Protein AF-A0AAD1VLB1-F1 (afdb_monomer_lite)

Foldseek 3Di:
DDDDPDPPPPCDDPPDPPPDPPPPPPDDPPPDDPDPDPPDDPVRVVVVVVVVVVVVVVVVVVVVVVVVVVVVVVVVVVVVVVVVVVVVVVVVVVVVVVVVVVVVVVVVVVVVVVVVVVQCLQKFKDFDDAPVQDQVRVVVVVLVVLVVQDPVVLSVVKDWDGKDWDPDDPPDDPRGHTIMMIGTPDSVSVVVSVVSCLVDFPPPPDVPDPDDDDDPDDTRGHDDPDDDDDDDDDDDDDDHDDRDDPPPDD

Organism: Pelobates cultripes (NCBI:txid61616)

Structure (mmCIF, N/CA/C/O backbone):
data_AF-A0AAD1VLB1-F1
#
_entry.id   AF-A0AAD1VLB1-F1
#
loop_
_atom_site.group_PDB
_atom_site.id
_atom_site.type_symbol
_atom_site.label_atom_id
_atom_site.label_alt_id
_atom_site.label_comp_id
_atom_site.label_asym_id
_atom_site.label_entity_id
_atom_site.label_seq_id
_atom_site.pdbx_PDB_ins_code
_atom_site.Cartn_x
_atom_site.Cartn_y
_atom_site.Cartn_z
_atom_site.occupancy
_atom_site.B_iso_or_equiv
_atom_site.auth_seq_id
_atom_site.auth_comp_id
_atom_site.auth_asym_id
_atom_site.auth_atom_id
_atom_site.pdbx_PDB_model_num
ATOM 1 N N . MET A 1 1 ? 11.214 4.937 7.863 1.00 42.53 1 MET A N 1
ATOM 2 C CA . MET A 1 1 ? 12.378 4.772 6.970 1.00 42.53 1 MET A CA 1
ATOM 3 C C . MET A 1 1 ? 12.267 5.846 5.910 1.00 42.53 1 MET A C 1
ATOM 5 O O . MET A 1 1 ? 11.442 5.720 5.020 1.00 42.53 1 MET A O 1
ATOM 9 N N . ALA A 1 2 ? 12.965 6.960 6.113 1.00 38.94 2 ALA A N 1
ATOM 10 C CA . ALA A 1 2 ? 12.937 8.101 5.209 1.00 38.94 2 ALA A CA 1
ATOM 11 C C . ALA A 1 2 ? 14.002 7.874 4.135 1.00 38.94 2 ALA A C 1
ATOM 13 O O . ALA A 1 2 ? 15.195 7.869 4.439 1.00 38.94 2 ALA A O 1
ATOM 14 N N . THR A 1 3 ? 13.572 7.613 2.906 1.00 52.62 3 THR A N 1
ATOM 15 C CA . THR A 1 3 ? 14.460 7.581 1.746 1.00 52.62 3 THR A CA 1
ATOM 16 C C . THR A 1 3 ? 14.872 9.010 1.425 1.00 52.62 3 THR A C 1
ATOM 18 O O . THR A 1 3 ? 14.045 9.872 1.132 1.00 52.62 3 THR A O 1
ATOM 21 N N . LYS A 1 4 ? 16.172 9.245 1.578 1.00 55.16 4 LYS A N 1
ATOM 22 C CA . LYS A 1 4 ? 16.886 10.471 1.239 1.00 55.16 4 LYS A CA 1
ATOM 23 C C . LYS A 1 4 ? 16.660 10.759 -0.256 1.00 55.16 4 LYS A C 1
ATOM 25 O O . LYS A 1 4 ? 16.846 9.834 -1.043 1.00 55.16 4 LYS A O 1
ATOM 30 N N . PRO A 1 5 ? 16.244 11.970 -0.658 1.00 59.81 5 PRO A N 1
ATOM 31 C CA . PRO A 1 5 ? 16.174 12.303 -2.071 1.00 59.81 5 PRO A CA 1
ATOM 32 C C . PRO A 1 5 ? 17.601 12.362 -2.622 1.00 59.81 5 PRO A C 1
ATOM 34 O O . PRO A 1 5 ? 18.452 13.091 -2.109 1.00 59.81 5 PRO A O 1
ATOM 37 N N . GLU A 1 6 ? 17.850 11.517 -3.614 1.00 63.09 6 GLU A N 1
ATOM 38 C CA . GLU A 1 6 ? 19.067 11.465 -4.410 1.00 63.09 6 GLU A CA 1
ATOM 39 C C . GLU A 1 6 ? 19.121 12.753 -5.236 1.00 63.09 6 GLU A C 1
ATOM 41 O O . GLU A 1 6 ? 18.253 13.016 -6.069 1.00 63.09 6 GLU A O 1
ATOM 46 N N . GLN A 1 7 ? 20.066 13.623 -4.884 1.00 49.47 7 GLN A N 1
ATOM 47 C CA . GLN A 1 7 ? 20.348 14.839 -5.629 1.00 49.47 7 GLN A CA 1
ATOM 48 C C . GLN A 1 7 ? 21.042 14.427 -6.924 1.00 49.47 7 GLN A C 1
ATOM 50 O O . GLN A 1 7 ? 22.179 13.965 -6.910 1.00 49.47 7 GLN A O 1
ATOM 55 N N . ASP A 1 8 ? 20.305 14.569 -8.019 1.00 54.31 8 ASP A N 1
ATOM 56 C CA . ASP A 1 8 ? 20.770 14.421 -9.391 1.00 54.31 8 ASP A CA 1
ATOM 57 C C . ASP A 1 8 ? 21.718 15.586 -9.727 1.00 54.31 8 ASP A C 1
ATOM 59 O O . ASP A 1 8 ? 21.315 16.645 -10.213 1.00 54.31 8 ASP A O 1
ATOM 63 N N . GLU A 1 9 ? 22.995 15.424 -9.377 1.00 56.03 9 GLU A N 1
ATOM 64 C CA . GLU A 1 9 ? 24.090 16.243 -9.895 1.00 56.03 9 GLU A CA 1
ATOM 65 C C . GLU A 1 9 ? 24.428 15.764 -11.312 1.00 56.03 9 GLU A C 1
ATOM 67 O O . GLU A 1 9 ? 25.371 15.011 -11.540 1.00 56.03 9 GLU A O 1
ATOM 72 N N . GLY A 1 10 ? 23.609 16.188 -12.273 1.00 50.97 10 GLY A N 1
ATOM 73 C CA . GLY A 1 10 ? 23.712 15.775 -13.671 1.00 50.97 10 GLY A CA 1
ATOM 74 C C . GLY A 1 10 ? 23.610 16.928 -14.664 1.00 50.97 10 GLY A C 1
ATOM 75 O O . GLY A 1 10 ? 23.165 16.727 -15.788 1.00 50.97 10 GLY A O 1
ATOM 76 N N . SER A 1 11 ? 24.002 18.149 -14.281 1.00 49.69 11 SER A N 1
ATOM 77 C CA . SER A 1 11 ? 24.100 19.282 -15.213 1.00 49.69 11 SER A CA 1
ATOM 78 C C . SER A 1 11 ? 25.376 19.155 -16.053 1.00 49.69 11 SER A C 1
ATOM 80 O O . SER A 1 11 ? 26.336 19.907 -15.881 1.00 49.69 11 SER A O 1
ATOM 82 N N . GLY A 1 12 ? 25.388 18.162 -16.943 1.00 50.84 12 GLY A N 1
ATOM 83 C CA . GLY A 1 12 ? 26.393 18.000 -17.985 1.00 50.84 12 GLY A CA 1
ATOM 84 C C . GLY A 1 12 ? 26.403 19.235 -18.878 1.00 50.84 12 GLY A C 1
ATOM 85 O O . GLY A 1 12 ? 25.393 19.579 -19.492 1.00 50.84 12 GLY A O 1
ATOM 86 N N . GLY A 1 13 ? 27.544 19.922 -18.887 1.00 48.16 13 GLY A N 1
ATOM 87 C CA . GLY A 1 13 ? 27.788 21.117 -19.675 1.00 48.16 13 GLY A CA 1
ATOM 88 C C . GLY A 1 13 ? 27.435 20.893 -21.138 1.00 48.16 13 GLY A C 1
ATOM 89 O O . GLY A 1 13 ? 28.001 20.037 -21.816 1.00 48.16 13 GLY A O 1
ATOM 90 N N . HIS A 1 14 ? 26.492 21.693 -21.621 1.00 48.31 14 HIS A N 1
ATOM 91 C CA . HIS A 1 14 ? 26.245 21.844 -23.040 1.00 48.31 14 HIS A CA 1
ATOM 92 C C . HIS A 1 14 ? 27.391 22.700 -23.592 1.00 48.31 14 HIS A C 1
ATOM 94 O O . HIS A 1 14 ? 27.329 23.929 -23.598 1.00 48.31 14 HIS A O 1
ATOM 100 N N . GLU A 1 15 ? 28.489 22.046 -23.973 1.00 49.84 15 GLU A N 1
ATOM 101 C CA . GLU A 1 15 ? 29.505 22.655 -24.822 1.00 49.84 15 GLU A CA 1
ATOM 102 C C . GLU A 1 15 ? 28.829 22.996 -26.150 1.00 49.84 15 GLU A C 1
ATOM 104 O O . GLU A 1 15 ? 28.468 22.126 -26.946 1.00 49.84 15 GLU A O 1
ATOM 109 N N . GLY A 1 16 ? 28.554 24.288 -26.323 1.00 51.84 16 GLY A N 1
ATOM 110 C CA . GLY A 1 16 ? 28.002 24.829 -27.551 1.00 51.84 16 GLY A CA 1
ATOM 111 C C . GLY A 1 16 ? 28.923 24.531 -28.737 1.00 51.84 16 GLY A C 1
ATOM 112 O O . GLY A 1 16 ? 30.141 24.404 -28.569 1.00 51.84 16 GLY A O 1
ATOM 1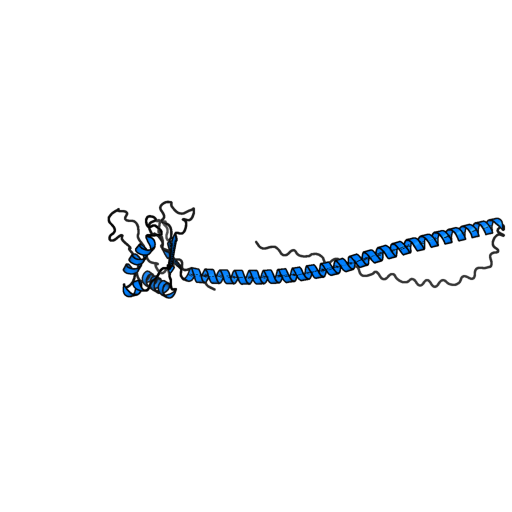13 N N . PRO A 1 17 ? 28.364 24.424 -29.951 1.00 55.94 17 PRO A N 1
ATOM 114 C CA . PRO A 1 17 ? 29.156 24.209 -31.147 1.00 55.94 17 PRO A CA 1
ATOM 115 C C . PRO A 1 17 ? 30.140 25.371 -31.291 1.00 55.94 17 PRO A C 1
ATOM 117 O O . PRO A 1 17 ? 29.751 26.524 -31.460 1.00 55.94 17 PRO A O 1
ATOM 120 N N . THR A 1 18 ? 31.430 25.056 -31.193 1.00 58.47 18 THR A N 1
ATOM 121 C CA . THR A 1 18 ? 32.505 25.978 -31.546 1.00 58.47 18 THR A CA 1
ATOM 122 C C . THR A 1 18 ? 32.361 26.277 -33.033 1.00 58.47 18 THR A C 1
ATOM 124 O O . THR A 1 18 ? 32.699 25.447 -33.880 1.00 58.47 18 THR A O 1
ATOM 127 N N . GLU A 1 19 ? 31.801 27.445 -33.343 1.00 47.91 19 GLU A N 1
ATOM 128 C CA . GLU A 1 19 ? 31.801 28.029 -34.676 1.00 47.91 19 GLU A CA 1
ATOM 129 C C . GLU A 1 19 ? 33.251 28.078 -35.167 1.00 47.91 19 GLU A C 1
ATOM 131 O O . GLU A 1 19 ? 34.072 28.868 -34.699 1.00 47.91 19 GLU A O 1
ATOM 136 N N . ARG A 1 20 ? 33.600 27.177 -36.090 1.00 54.69 20 ARG A N 1
ATOM 137 C CA . ARG A 1 20 ? 34.851 27.298 -36.831 1.00 54.69 20 ARG A CA 1
ATOM 138 C C . ARG A 1 20 ? 34.741 28.547 -37.706 1.00 54.69 20 ARG A C 1
ATOM 140 O O . ARG A 1 20 ? 33.802 28.623 -38.500 1.00 54.69 20 ARG A O 1
ATOM 147 N N . PRO A 1 21 ? 35.692 29.488 -37.629 1.00 50.53 21 PRO A N 1
ATOM 148 C CA . PRO A 1 21 ? 35.749 30.577 -38.583 1.00 50.53 21 PRO A CA 1
ATOM 149 C C . PRO A 1 21 ? 35.984 29.991 -39.979 1.00 50.53 21 PRO A C 1
ATOM 151 O O . PRO A 1 21 ? 36.977 29.310 -40.236 1.00 50.53 21 PRO A O 1
ATOM 154 N N . THR A 1 22 ? 35.047 30.243 -40.888 1.00 54.22 22 THR A N 1
ATOM 155 C CA . THR A 1 22 ? 35.245 30.106 -42.331 1.00 54.22 22 THR A CA 1
ATOM 156 C C . THR A 1 22 ? 36.329 31.089 -42.766 1.00 54.22 22 THR A C 1
ATOM 158 O O . THR A 1 22 ? 36.047 32.237 -43.106 1.00 54.22 22 THR A O 1
ATOM 161 N N . GLU A 1 23 ? 37.583 30.640 -42.757 1.00 44.12 23 GLU A N 1
ATOM 162 C CA . GLU A 1 23 ? 38.670 31.287 -43.485 1.00 44.12 23 GLU A CA 1
ATOM 163 C C . GLU A 1 23 ? 38.408 31.139 -44.988 1.00 44.12 23 GLU A C 1
ATOM 165 O O . GLU A 1 23 ? 38.835 30.193 -45.652 1.00 44.12 23 GLU A O 1
ATOM 170 N N . SER A 1 24 ? 37.666 32.101 -45.535 1.00 51.88 24 SER A N 1
ATOM 171 C CA . SER A 1 24 ? 37.561 32.339 -46.969 1.00 51.88 24 SER A CA 1
ATOM 172 C C . SER A 1 24 ? 38.905 32.872 -47.474 1.00 51.88 24 SER A C 1
ATOM 174 O O . SER A 1 24 ? 39.091 34.075 -47.662 1.00 51.88 24 SER A O 1
ATOM 176 N N . SER A 1 25 ? 39.865 31.970 -47.677 1.00 51.38 25 SER A N 1
ATOM 177 C CA . SER A 1 25 ? 41.110 32.268 -48.379 1.00 51.38 25 SER A CA 1
ATOM 178 C C . SER A 1 25 ? 40.798 32.510 -49.858 1.00 51.38 25 SER A C 1
ATOM 180 O O . SER A 1 25 ? 40.616 31.605 -50.669 1.00 51.38 25 SER A O 1
ATOM 182 N N . HIS A 1 26 ? 40.688 33.789 -50.205 1.00 54.47 26 HIS A N 1
ATOM 183 C CA . HIS A 1 26 ? 40.606 34.270 -51.575 1.00 54.47 26 HIS A CA 1
ATOM 184 C C . HIS A 1 26 ? 41.965 34.022 -52.249 1.00 54.47 26 HIS A C 1
ATOM 186 O O . HIS A 1 26 ? 42.881 34.843 -52.177 1.00 54.47 26 HIS A O 1
ATOM 192 N N . ILE A 1 27 ? 42.128 32.837 -52.844 1.00 60.97 27 ILE A N 1
ATOM 193 C CA . ILE A 1 27 ? 43.324 32.471 -53.604 1.00 60.97 27 ILE A CA 1
ATOM 194 C C . ILE A 1 27 ? 43.355 33.327 -54.872 1.00 60.97 27 ILE A C 1
ATOM 196 O O . ILE A 1 27 ? 42.554 33.171 -55.792 1.00 60.97 27 ILE A O 1
ATOM 200 N N . ARG A 1 28 ? 44.304 34.261 -54.893 1.00 58.97 28 ARG A N 1
ATOM 201 C CA . ARG A 1 28 ? 44.669 35.082 -56.047 1.00 58.97 28 ARG A CA 1
ATOM 202 C C . ARG A 1 28 ? 45.118 34.150 -57.188 1.00 58.97 28 ARG A C 1
ATOM 204 O O . ARG A 1 28 ? 45.982 33.308 -56.937 1.00 58.97 28 ARG A O 1
ATOM 211 N N . PRO A 1 29 ? 44.601 34.275 -58.424 1.00 52.66 29 PRO A N 1
ATOM 212 C CA . PRO A 1 29 ? 45.095 33.481 -59.540 1.00 52.66 29 PRO A CA 1
ATOM 213 C C . PRO A 1 29 ? 46.525 33.928 -59.861 1.00 52.66 29 PRO A C 1
ATOM 215 O O . PRO A 1 29 ? 46.750 34.976 -60.465 1.00 52.66 29 PRO A O 1
ATOM 218 N N . HIS A 1 30 ? 47.504 33.147 -59.406 1.00 58.25 30 HIS A N 1
ATOM 219 C CA . HIS A 1 30 ? 48.880 33.253 -59.866 1.00 58.25 30 HIS A CA 1
ATOM 220 C C . HIS A 1 30 ? 48.888 32.855 -61.348 1.00 58.25 30 HIS A C 1
ATOM 222 O O . HIS A 1 30 ? 48.691 31.686 -61.680 1.00 58.25 30 HIS A O 1
ATOM 228 N N . GLN A 1 31 ? 49.079 33.830 -62.243 1.00 55.25 31 GLN A N 1
ATOM 229 C CA . GLN A 1 31 ? 49.496 33.558 -63.617 1.00 55.25 31 GLN A CA 1
ATOM 230 C C . GLN A 1 31 ? 50.865 32.881 -63.539 1.00 55.25 31 GLN A C 1
ATOM 232 O O . GLN A 1 31 ? 51.873 33.529 -63.265 1.00 55.25 31 GLN A O 1
ATOM 237 N N . ALA A 1 32 ? 50.866 31.559 -63.677 1.00 55.75 32 ALA A N 1
ATOM 238 C CA . ALA A 1 32 ? 52.073 30.780 -63.867 1.00 55.75 32 ALA A CA 1
ATOM 239 C C . ALA A 1 32 ? 52.512 30.930 -65.327 1.00 55.75 32 ALA A C 1
ATOM 241 O O . ALA A 1 32 ? 51.725 30.683 -66.245 1.00 55.75 32 ALA A O 1
ATOM 242 N N . ASP A 1 33 ? 53.763 31.332 -65.525 1.00 59.31 33 ASP A N 1
ATOM 243 C CA . ASP A 1 33 ? 54.436 31.266 -66.817 1.00 59.31 33 ASP A CA 1
ATOM 244 C C . ASP A 1 33 ? 54.385 29.829 -67.375 1.00 59.31 33 ASP A C 1
ATOM 246 O O . ASP A 1 33 ? 54.437 28.866 -66.598 1.00 59.31 33 ASP A O 1
ATOM 250 N N . PRO A 1 34 ? 54.295 29.644 -68.706 1.00 51.31 34 PRO A N 1
ATOM 251 C CA . PRO A 1 34 ? 54.265 28.326 -69.326 1.00 51.31 34 PRO A CA 1
ATOM 252 C C . PRO A 1 34 ? 55.634 27.649 -69.183 1.00 51.31 34 PRO A C 1
ATOM 254 O O . PRO A 1 34 ? 56.489 27.713 -70.066 1.00 51.31 34 PRO A O 1
ATOM 257 N N . VAL A 1 35 ? 55.844 26.978 -68.052 1.00 54.31 35 VAL A N 1
ATOM 258 C CA . VAL A 1 35 ? 56.957 26.052 -67.854 1.00 54.31 35 VAL A CA 1
ATOM 259 C C . VAL A 1 35 ? 56.768 24.913 -68.855 1.00 54.31 35 VAL A C 1
ATOM 261 O O . VAL A 1 35 ? 55.845 24.107 -68.732 1.00 54.31 35 VAL A O 1
ATOM 264 N N . GLN A 1 36 ? 57.627 24.864 -69.876 1.00 53.06 36 GLN A N 1
ATOM 265 C CA . GLN A 1 36 ? 57.735 23.722 -70.779 1.00 53.06 36 GLN A CA 1
ATOM 266 C C . GLN A 1 36 ? 58.085 22.488 -69.944 1.00 53.06 36 GLN A C 1
ATOM 268 O O . GLN A 1 36 ? 59.223 22.311 -69.512 1.00 53.06 36 GLN A O 1
ATOM 273 N N . GLY A 1 37 ? 57.075 21.665 -69.666 1.00 55.34 37 GLY A N 1
ATOM 274 C CA . GLY A 1 37 ? 57.252 20.421 -68.933 1.00 55.34 37 GLY A CA 1
ATOM 275 C C . GLY A 1 37 ? 58.217 19.483 -69.669 1.00 55.34 37 GLY A C 1
ATOM 276 O O . GLY A 1 37 ? 58.277 19.508 -70.903 1.00 55.34 37 GLY A O 1
ATOM 277 N N . PRO A 1 38 ? 58.975 18.647 -68.939 1.00 58.75 38 PRO A N 1
ATOM 278 C CA . PRO A 1 38 ? 59.856 17.658 -69.542 1.00 58.75 38 PRO A CA 1
ATOM 279 C C . PRO A 1 38 ? 59.064 16.786 -70.520 1.00 58.75 38 PRO A C 1
ATOM 281 O O . PRO A 1 38 ? 57.936 16.374 -70.238 1.00 58.75 38 PRO A O 1
ATOM 284 N N . ASN A 1 39 ? 59.650 16.530 -71.690 1.00 57.56 39 ASN A N 1
ATOM 285 C CA . ASN A 1 39 ? 59.030 15.775 -72.773 1.00 57.56 39 ASN A CA 1
ATOM 286 C C . ASN A 1 39 ? 58.941 14.292 -72.362 1.00 57.56 39 ASN A C 1
ATOM 288 O O . ASN A 1 39 ? 59.805 13.481 -72.690 1.00 57.56 39 ASN A O 1
ATOM 292 N N . LEU A 1 40 ? 57.932 13.965 -71.546 1.00 61.25 40 LEU A N 1
ATOM 293 C CA . LEU A 1 40 ? 57.662 12.616 -71.057 1.00 61.25 40 LEU A CA 1
ATOM 294 C C . LEU A 1 40 ? 57.501 11.676 -72.252 1.00 61.25 40 LEU A C 1
ATOM 296 O O . LEU A 1 40 ? 56.736 11.959 -73.183 1.00 61.25 40 LEU A O 1
ATOM 300 N N . THR A 1 41 ? 58.218 10.556 -72.218 1.00 74.06 41 THR A N 1
ATOM 301 C CA . THR A 1 41 ? 58.117 9.527 -73.251 1.00 74.06 41 THR A CA 1
ATOM 302 C C . THR A 1 41 ? 56.686 8.970 -73.284 1.00 74.06 41 THR A C 1
ATOM 304 O O . THR A 1 41 ? 56.025 8.913 -72.242 1.00 74.06 41 THR A O 1
ATOM 307 N N . PRO A 1 42 ? 56.179 8.534 -74.449 1.00 75.12 42 PRO A N 1
ATOM 308 C CA . PRO A 1 42 ? 54.821 7.998 -74.568 1.00 75.12 42 PRO A CA 1
ATOM 309 C C . PRO A 1 42 ? 54.527 6.863 -73.572 1.00 75.12 42 PRO A C 1
ATOM 311 O O . PRO A 1 42 ? 53.422 6.793 -73.046 1.00 75.12 42 PRO A O 1
ATOM 314 N N . ALA A 1 43 ? 55.534 6.036 -73.262 1.00 74.25 43 ALA A N 1
ATOM 315 C CA . ALA A 1 43 ? 55.438 4.962 -72.274 1.00 74.25 43 ALA A CA 1
ATOM 316 C C . ALA A 1 43 ? 55.136 5.494 -70.861 1.00 74.25 43 ALA A C 1
ATOM 318 O O . ALA A 1 43 ? 54.159 5.084 -70.249 1.00 74.25 43 ALA A O 1
ATOM 319 N N . THR A 1 44 ? 55.883 6.500 -70.389 1.00 82.00 44 THR A N 1
ATOM 320 C CA . THR A 1 44 ? 55.634 7.099 -69.061 1.00 82.00 44 THR A CA 1
ATOM 321 C C . THR A 1 44 ? 54.273 7.796 -68.960 1.00 82.00 44 THR A C 1
ATOM 323 O O . THR A 1 44 ? 53.652 7.785 -67.901 1.00 82.00 44 THR A O 1
ATOM 326 N N . LYS A 1 45 ? 53.765 8.374 -70.059 1.00 83.25 45 LYS A N 1
ATOM 327 C CA . LYS A 1 45 ? 52.411 8.956 -70.099 1.00 83.25 45 LYS A CA 1
ATOM 328 C C . LYS A 1 45 ? 51.323 7.888 -69.967 1.00 83.25 45 LYS A C 1
ATOM 330 O O . LYS A 1 45 ? 50.327 8.134 -69.288 1.00 83.25 45 LYS A O 1
ATOM 335 N N . GLN A 1 46 ? 51.521 6.725 -70.587 1.00 87.38 46 GLN A N 1
ATOM 336 C CA . GLN A 1 46 ? 50.601 5.595 -70.480 1.00 87.38 46 GLN A CA 1
ATOM 337 C C . GLN A 1 46 ? 50.578 5.036 -69.050 1.00 87.38 46 GLN A C 1
ATOM 339 O O . GLN A 1 46 ? 49.500 4.918 -68.474 1.00 87.38 46 GLN A O 1
ATOM 344 N N . ASP A 1 47 ? 51.745 4.828 -68.435 1.00 91.19 47 ASP A N 1
ATOM 345 C CA . ASP A 1 47 ? 51.852 4.322 -67.057 1.00 91.19 47 ASP A CA 1
ATOM 346 C C . ASP A 1 47 ? 51.157 5.245 -66.039 1.00 91.19 47 ASP A C 1
ATOM 348 O O . ASP A 1 47 ? 50.452 4.786 -65.137 1.00 91.19 47 ASP A O 1
ATOM 352 N N . ILE A 1 48 ? 51.315 6.567 -66.195 1.00 92.19 48 ILE A N 1
ATOM 353 C CA . ILE A 1 48 ? 50.634 7.558 -65.348 1.00 92.19 48 ILE A CA 1
ATOM 354 C C . ILE A 1 48 ? 49.117 7.502 -65.562 1.00 92.19 48 ILE A C 1
ATOM 356 O O . ILE A 1 48 ? 48.359 7.563 -64.594 1.00 92.19 48 ILE A O 1
ATOM 360 N N . SER A 1 49 ? 48.656 7.376 -66.809 1.00 93.56 49 SER A N 1
ATOM 361 C CA . SER A 1 49 ? 47.228 7.252 -67.121 1.00 93.56 49 SER A CA 1
ATOM 362 C C . SER A 1 49 ? 46.619 5.998 -66.488 1.00 93.56 49 SER A C 1
ATOM 364 O O . SER A 1 49 ? 45.549 6.073 -65.880 1.00 93.56 49 SER A O 1
ATOM 366 N N . ASP A 1 50 ? 47.316 4.866 -66.573 1.00 93.75 50 ASP A N 1
ATOM 367 C CA . ASP A 1 50 ? 46.863 3.592 -66.013 1.00 93.75 50 ASP A CA 1
ATOM 368 C C . ASP A 1 50 ? 46.826 3.639 -64.480 1.00 93.75 50 ASP A C 1
ATOM 370 O O . ASP A 1 50 ? 45.851 3.197 -63.863 1.00 93.75 50 ASP A O 1
ATOM 374 N N . LEU A 1 51 ? 47.827 4.266 -63.851 1.00 94.88 51 LEU A N 1
ATOM 375 C CA . LEU A 1 51 ? 47.831 4.515 -62.410 1.00 94.88 51 LEU A CA 1
ATOM 376 C C . LEU A 1 51 ? 46.655 5.403 -61.985 1.00 94.88 51 LEU A C 1
ATOM 378 O O . LEU A 1 51 ? 45.953 5.067 -61.033 1.00 94.88 51 LEU A O 1
ATOM 382 N N . LEU A 1 52 ? 46.403 6.507 -62.695 1.00 95.31 52 LEU A N 1
ATOM 383 C CA . LEU A 1 52 ? 45.277 7.401 -62.407 1.00 95.31 52 LEU A CA 1
ATOM 384 C C . LEU A 1 52 ? 43.932 6.693 -62.573 1.00 95.31 52 LEU A C 1
ATOM 386 O O . LEU A 1 52 ? 43.019 6.906 -61.772 1.00 95.31 52 LEU A O 1
ATOM 390 N N . HIS A 1 53 ? 43.799 5.841 -63.591 1.00 95.38 53 HIS A N 1
ATOM 391 C CA . HIS A 1 53 ? 42.593 5.049 -63.787 1.00 95.38 53 HIS A CA 1
ATOM 392 C C . HIS A 1 53 ? 42.394 4.054 -62.640 1.00 95.38 53 HIS A C 1
ATOM 394 O O . HIS A 1 53 ? 41.305 3.993 -62.071 1.00 95.38 53 HIS A O 1
ATOM 400 N N . LYS A 1 54 ? 43.456 3.353 -62.228 1.00 96.31 54 LYS A N 1
ATOM 401 C CA . LYS A 1 54 ? 43.432 2.430 -61.088 1.00 96.31 54 LYS A CA 1
ATOM 402 C C . LYS A 1 54 ? 43.098 3.138 -59.774 1.00 96.31 54 LYS A C 1
ATOM 404 O O . LYS A 1 54 ? 42.257 2.652 -59.026 1.00 96.31 54 LYS A O 1
ATOM 409 N N . MET A 1 55 ? 43.696 4.300 -59.506 1.00 96.94 55 MET A N 1
ATOM 410 C CA . MET A 1 55 ? 43.365 5.112 -58.329 1.00 96.94 55 MET A CA 1
ATOM 411 C C . MET A 1 55 ? 41.898 5.545 -58.343 1.00 96.94 55 MET A C 1
ATOM 413 O O . MET A 1 55 ? 41.222 5.450 -57.325 1.00 96.94 55 MET A O 1
ATOM 417 N N . ARG A 1 56 ? 41.376 5.965 -59.503 1.00 96.56 56 ARG A N 1
ATOM 418 C CA . ARG A 1 56 ? 39.960 6.325 -59.645 1.00 96.56 56 ARG A CA 1
ATOM 419 C C . ARG A 1 56 ? 39.039 5.135 -59.375 1.00 96.56 56 ARG A C 1
ATOM 421 O O . ARG A 1 56 ? 38.023 5.317 -58.717 1.00 96.56 56 ARG A O 1
ATOM 428 N N . GLN A 1 57 ? 39.387 3.946 -59.867 1.00 96.75 57 GLN A N 1
ATOM 429 C CA . GLN A 1 57 ? 38.622 2.723 -59.614 1.00 96.75 57 GLN A CA 1
ATOM 430 C C . GLN A 1 57 ? 38.626 2.345 -58.128 1.00 96.75 57 GLN A C 1
ATOM 432 O O . GLN A 1 57 ? 37.566 2.047 -57.587 1.00 96.75 57 GLN A O 1
ATOM 437 N N . LEU A 1 58 ? 39.786 2.404 -57.464 1.00 96.94 58 LEU A N 1
ATOM 438 C CA . LEU A 1 58 ? 39.895 2.137 -56.026 1.00 96.94 58 LEU A CA 1
ATOM 439 C C . LEU A 1 58 ? 39.066 3.133 -55.212 1.00 96.94 58 LEU A C 1
ATOM 441 O O . LEU A 1 58 ? 38.240 2.720 -54.412 1.00 96.94 58 LEU A O 1
ATOM 445 N N . HIS A 1 59 ? 39.192 4.433 -55.492 1.00 97.19 59 HIS A N 1
ATOM 446 C CA . HIS A 1 59 ? 38.398 5.447 -54.797 1.00 97.19 59 HIS A CA 1
ATOM 447 C C . HIS A 1 59 ? 36.894 5.293 -55.054 1.00 97.19 59 HIS A C 1
ATOM 449 O O . HIS A 1 59 ? 36.102 5.540 -54.154 1.00 97.19 59 HIS A O 1
ATOM 455 N N . ALA A 1 60 ? 36.478 4.896 -56.261 1.00 96.88 60 ALA A N 1
ATOM 456 C CA . ALA A 1 60 ? 35.069 4.630 -56.543 1.00 96.88 60 ALA A CA 1
ATOM 457 C C . ALA A 1 60 ? 34.545 3.451 -55.709 1.00 96.88 60 ALA A C 1
ATOM 459 O O . ALA A 1 60 ? 33.482 3.563 -55.106 1.00 96.88 60 ALA A O 1
ATOM 460 N N . ALA A 1 61 ? 35.320 2.366 -55.615 1.00 96.69 61 ALA A N 1
ATOM 461 C CA . ALA A 1 61 ? 34.973 1.216 -54.786 1.00 96.69 61 ALA A CA 1
ATOM 462 C C . ALA A 1 61 ? 34.916 1.574 -53.289 1.00 96.69 61 ALA A C 1
ATOM 464 O O . ALA A 1 61 ? 33.971 1.184 -52.607 1.00 96.69 61 ALA A O 1
ATOM 465 N N . ASP A 1 62 ? 35.875 2.360 -52.793 1.00 97.88 62 ASP A N 1
ATOM 466 C CA . ASP A 1 62 ? 35.891 2.828 -51.403 1.00 97.88 62 ASP A CA 1
ATOM 467 C C . ASP A 1 62 ? 34.691 3.739 -51.101 1.00 97.88 62 ASP A C 1
ATOM 469 O O . ASP A 1 62 ? 34.073 3.626 -50.044 1.00 97.88 62 ASP A O 1
ATOM 473 N N . LEU A 1 63 ? 34.320 4.624 -52.035 1.00 97.94 63 LEU A N 1
ATOM 474 C CA . LEU A 1 63 ? 33.140 5.481 -51.898 1.00 97.94 63 LEU A CA 1
ATOM 475 C C . LEU A 1 63 ? 31.842 4.671 -51.869 1.00 97.94 63 LEU A C 1
ATOM 477 O O . LEU A 1 63 ? 30.952 4.985 -51.078 1.00 97.94 63 LEU A O 1
ATOM 481 N N . ASP A 1 64 ? 31.735 3.633 -52.697 1.00 97.31 64 ASP A N 1
ATOM 482 C CA . ASP A 1 64 ? 30.581 2.735 -52.682 1.00 97.31 64 ASP A CA 1
ATOM 483 C C . ASP A 1 64 ? 30.505 1.959 -51.361 1.00 97.31 64 ASP A C 1
ATOM 485 O O . ASP A 1 64 ? 29.433 1.893 -50.753 1.00 97.31 64 ASP A O 1
ATOM 489 N N . LEU A 1 65 ? 31.635 1.451 -50.858 1.00 98.00 65 LEU A N 1
ATOM 490 C CA . LEU A 1 65 ? 31.698 0.783 -49.558 1.00 98.00 65 LEU A CA 1
ATOM 491 C C . LEU A 1 65 ? 31.271 1.729 -48.428 1.00 98.00 65 LEU A C 1
ATOM 493 O O . LEU A 1 65 ? 30.330 1.419 -47.695 1.00 98.00 65 LEU A O 1
ATOM 497 N N . LEU A 1 66 ? 31.875 2.916 -48.342 1.00 98.00 66 LEU A N 1
ATOM 498 C CA . LEU A 1 66 ? 31.530 3.927 -47.338 1.00 98.00 66 LEU A CA 1
ATOM 499 C C . LEU A 1 66 ? 30.050 4.309 -47.403 1.00 98.00 66 LEU A C 1
ATOM 501 O O . LEU A 1 66 ? 29.400 4.452 -46.370 1.00 98.00 66 LEU A O 1
ATOM 505 N N . LYS A 1 67 ? 29.482 4.433 -48.605 1.00 98.25 67 LYS A N 1
ATOM 506 C CA . LYS A 1 67 ? 28.054 4.705 -48.778 1.00 98.25 67 LYS A CA 1
ATOM 507 C C . LYS A 1 67 ? 27.195 3.588 -48.186 1.00 98.25 67 LYS A C 1
ATOM 509 O O . LYS A 1 67 ? 26.225 3.886 -47.490 1.00 98.25 67 LYS A O 1
ATOM 514 N N . THR A 1 68 ? 27.538 2.323 -48.433 1.00 98.31 68 THR A N 1
ATOM 515 C CA . THR A 1 68 ? 26.794 1.190 -47.857 1.00 98.31 68 THR A CA 1
ATOM 516 C C . THR A 1 68 ? 26.905 1.135 -46.336 1.00 98.31 68 THR A C 1
ATOM 518 O O . THR A 1 68 ? 25.898 0.915 -45.663 1.00 98.31 68 THR A O 1
ATOM 521 N N . GLU A 1 69 ? 28.086 1.412 -45.779 1.00 98.38 69 GLU A N 1
ATOM 522 C CA . GLU A 1 69 ? 28.297 1.461 -44.331 1.00 98.38 69 GLU A CA 1
ATOM 523 C C . GLU A 1 69 ? 27.514 2.604 -43.682 1.00 98.38 69 GLU A C 1
ATOM 525 O O . GLU A 1 69 ? 26.837 2.385 -42.677 1.00 98.38 69 GLU A O 1
ATOM 530 N N . ILE A 1 70 ? 27.530 3.800 -44.284 1.00 98.25 70 ILE A N 1
ATOM 531 C CA . ILE A 1 70 ? 26.740 4.947 -43.819 1.00 98.25 70 ILE A CA 1
ATOM 532 C C . ILE A 1 70 ? 25.255 4.591 -43.813 1.00 98.25 70 ILE A C 1
ATOM 534 O O . ILE A 1 70 ? 24.593 4.796 -42.801 1.00 98.25 70 ILE A O 1
ATOM 538 N N . MET A 1 71 ? 24.734 3.998 -44.892 1.00 98.31 71 MET A N 1
ATOM 539 C CA . MET A 1 71 ? 23.330 3.579 -44.951 1.00 98.31 71 MET A CA 1
ATOM 540 C C . MET A 1 71 ? 22.984 2.551 -43.865 1.00 98.31 71 MET A C 1
ATOM 542 O O . MET A 1 71 ? 21.937 2.662 -43.227 1.00 98.31 71 MET A O 1
ATOM 546 N N . ALA A 1 72 ? 23.865 1.578 -43.616 1.00 98.38 72 ALA A N 1
ATOM 547 C CA . ALA A 1 72 ? 23.666 0.574 -42.573 1.00 98.38 72 ALA A CA 1
ATOM 548 C C . ALA A 1 72 ? 23.694 1.185 -41.161 1.00 98.38 72 ALA A C 1
ATOM 550 O O . ALA A 1 72 ? 22.894 0.812 -40.301 1.00 98.38 72 ALA A O 1
ATOM 551 N N . VAL A 1 73 ? 24.595 2.141 -40.910 1.00 98.31 73 VAL A N 1
ATOM 552 C CA . VAL A 1 73 ? 24.644 2.887 -39.647 1.00 98.31 73 VAL A CA 1
ATOM 553 C C . VAL A 1 73 ? 23.379 3.723 -39.476 1.00 98.31 73 VAL A C 1
ATOM 555 O O . VAL A 1 73 ? 22.751 3.611 -38.430 1.00 98.31 73 VAL A O 1
ATOM 558 N N . THR A 1 74 ? 22.952 4.472 -40.497 1.00 98.31 74 THR A N 1
ATOM 559 C CA . THR A 1 74 ? 21.723 5.278 -40.451 1.00 98.31 74 THR A CA 1
ATOM 560 C C . THR A 1 74 ? 20.494 4.428 -40.140 1.00 98.31 74 THR A C 1
ATOM 562 O O . THR A 1 74 ? 19.726 4.795 -39.257 1.00 98.31 74 THR A O 1
ATOM 565 N N . ALA A 1 75 ? 20.331 3.275 -40.795 1.00 98.38 75 ALA A N 1
ATOM 566 C CA . ALA A 1 75 ? 19.197 2.385 -40.543 1.00 98.38 75 ALA A CA 1
ATOM 567 C C . ALA A 1 75 ? 19.173 1.868 -39.094 1.00 98.38 75 ALA A C 1
ATOM 569 O O . ALA A 1 75 ? 18.131 1.855 -38.445 1.00 98.38 75 ALA A O 1
ATOM 570 N N . ARG A 1 76 ? 20.336 1.484 -38.557 1.00 98.50 76 ARG A N 1
ATOM 571 C CA . ARG A 1 76 ? 20.460 1.043 -37.160 1.00 98.50 76 ARG A CA 1
ATOM 572 C C . ARG A 1 76 ? 20.218 2.181 -36.167 1.00 98.50 76 ARG A C 1
ATOM 574 O O . ARG A 1 76 ? 19.622 1.939 -35.123 1.00 98.50 76 ARG A O 1
ATOM 581 N N . THR A 1 77 ? 20.671 3.395 -36.475 1.00 98.44 77 THR A N 1
ATOM 582 C CA . THR A 1 77 ? 20.400 4.578 -35.649 1.00 98.44 77 THR A CA 1
ATOM 583 C C . THR A 1 77 ? 18.906 4.874 -35.607 1.00 98.44 77 THR A C 1
ATOM 585 O O . THR A 1 77 ? 18.376 5.031 -34.517 1.00 98.44 77 THR A O 1
ATOM 588 N N . GLN A 1 78 ? 18.216 4.852 -36.751 1.00 98.50 78 GLN A N 1
ATOM 589 C CA . GLN A 1 78 ? 16.766 5.062 -36.814 1.00 98.50 78 GLN A CA 1
ATOM 590 C C . GLN A 1 78 ? 15.995 4.018 -36.000 1.00 98.50 78 GLN A C 1
ATOM 592 O O . GLN A 1 78 ? 15.167 4.387 -35.176 1.00 98.50 78 GLN A O 1
ATOM 597 N N . ALA A 1 79 ? 16.326 2.731 -36.153 1.00 98.38 79 ALA A N 1
ATOM 598 C CA . ALA A 1 79 ? 15.704 1.671 -35.358 1.00 98.38 79 ALA A CA 1
ATOM 599 C C . ALA A 1 79 ? 15.929 1.876 -33.848 1.00 98.38 79 ALA A C 1
ATOM 601 O O . ALA A 1 79 ? 15.001 1.776 -33.055 1.00 98.38 79 ALA A O 1
ATOM 602 N N . SER A 1 80 ? 17.152 2.240 -33.446 1.00 98.38 80 SER A N 1
ATOM 603 C CA . SER A 1 80 ? 17.445 2.529 -32.040 1.00 98.38 80 SER A CA 1
ATOM 604 C C . SER A 1 80 ? 16.720 3.776 -31.522 1.00 98.38 80 SER A C 1
ATOM 606 O O . SER A 1 80 ? 16.422 3.840 -30.332 1.00 98.38 80 SER A O 1
ATOM 608 N N . GLU A 1 81 ? 16.484 4.785 -32.361 1.00 98.50 81 GLU A N 1
ATOM 609 C CA . GLU A 1 81 ? 15.728 5.984 -31.989 1.00 98.50 81 GLU A CA 1
ATOM 610 C C . GLU A 1 81 ? 14.244 5.665 -31.784 1.00 98.50 81 GLU A C 1
ATOM 612 O O . GLU A 1 81 ? 13.659 6.137 -30.808 1.00 98.50 81 GLU A O 1
ATOM 617 N N . GLU A 1 82 ? 13.661 4.830 -32.645 1.00 98.62 82 GLU A N 1
ATOM 618 C CA . GLU A 1 82 ? 12.293 4.319 -32.495 1.00 98.62 82 GLU A CA 1
ATOM 619 C C . GLU A 1 82 ? 12.144 3.513 -31.195 1.00 98.62 82 GLU A C 1
ATOM 621 O O . GLU A 1 82 ? 11.287 3.842 -30.373 1.00 98.62 82 GLU A O 1
ATOM 626 N N . ASP A 1 83 ? 13.055 2.572 -30.926 1.00 98.44 83 ASP A N 1
ATOM 627 C CA . ASP A 1 83 ? 13.061 1.790 -29.680 1.00 98.44 83 ASP A CA 1
ATOM 628 C C . ASP A 1 83 ? 13.133 2.691 -28.429 1.00 98.44 83 ASP A C 1
ATOM 630 O O . ASP A 1 83 ? 12.471 2.447 -27.415 1.00 98.44 83 ASP A O 1
ATOM 634 N N . ILE A 1 84 ? 13.931 3.767 -28.476 1.00 98.50 84 ILE A N 1
ATOM 635 C CA . ILE A 1 84 ? 14.038 4.732 -27.371 1.00 98.50 84 ILE A CA 1
ATOM 636 C C . ILE A 1 84 ? 12.718 5.484 -27.160 1.00 98.50 84 ILE A C 1
ATOM 638 O O . ILE A 1 84 ? 12.369 5.784 -26.013 1.00 98.50 84 ILE A O 1
ATOM 642 N N . LEU A 1 85 ? 11.996 5.827 -28.228 1.00 98.38 85 LEU A N 1
ATOM 643 C CA . LEU A 1 85 ? 10.698 6.494 -28.122 1.00 98.38 85 LEU A CA 1
ATOM 644 C C . LEU A 1 85 ? 9.651 5.572 -27.491 1.00 98.38 85 LEU A C 1
ATOM 646 O O . LEU A 1 85 ? 8.962 6.002 -26.560 1.00 98.38 85 LEU A O 1
ATOM 650 N N . ASP A 1 86 ? 9.605 4.311 -27.912 1.00 98.50 86 ASP A N 1
ATOM 651 C CA . ASP A 1 86 ? 8.693 3.307 -27.360 1.00 98.50 86 ASP A CA 1
ATOM 652 C C . ASP A 1 86 ? 8.963 3.071 -25.868 1.00 98.50 86 ASP A C 1
ATOM 654 O O . ASP A 1 86 ? 8.054 3.159 -25.036 1.00 98.50 86 ASP A O 1
ATOM 658 N N . LEU A 1 87 ? 10.235 2.895 -25.492 1.00 98.56 87 LEU A N 1
ATOM 659 C CA . LEU A 1 87 ? 10.638 2.755 -24.090 1.00 98.56 87 LEU A CA 1
ATOM 660 C C . LEU A 1 87 ? 10.273 3.988 -23.256 1.00 98.56 87 LEU A C 1
ATOM 662 O O . LEU A 1 87 ? 9.846 3.861 -22.106 1.00 98.56 87 LEU A O 1
ATOM 666 N N . ARG A 1 88 ? 10.414 5.201 -23.804 1.00 98.56 88 ARG A N 1
ATOM 667 C CA . ARG A 1 88 ? 10.006 6.432 -23.105 1.00 98.56 88 ARG A CA 1
ATOM 668 C C . ARG A 1 88 ? 8.503 6.463 -22.854 1.00 98.56 88 ARG A C 1
ATOM 670 O O . ARG A 1 88 ? 8.091 6.862 -21.763 1.00 98.56 88 ARG A O 1
ATOM 677 N N . GLN A 1 89 ? 7.697 6.041 -23.826 1.00 98.56 89 GLN A N 1
ATOM 678 C CA . GLN A 1 89 ? 6.248 5.965 -23.674 1.00 98.56 89 GLN A CA 1
ATOM 679 C C . GLN A 1 89 ? 5.848 4.919 -22.627 1.00 98.56 89 GLN A C 1
ATOM 681 O O . GLN A 1 89 ? 5.012 5.205 -21.766 1.00 98.56 89 GLN A O 1
ATOM 686 N N . GLU A 1 90 ? 6.479 3.744 -22.639 1.00 98.56 90 GLU A N 1
ATOM 687 C CA . GLU A 1 90 ? 6.240 2.698 -21.641 1.00 98.56 90 GLU A CA 1
ATOM 688 C C . GLU A 1 90 ? 6.605 3.176 -20.229 1.00 98.56 90 GLU A C 1
ATOM 690 O O . GLU A 1 90 ? 5.794 3.081 -19.305 1.00 98.56 90 GLU A O 1
ATOM 695 N N . VAL A 1 91 ? 7.789 3.776 -20.060 1.00 98.56 91 VAL A N 1
ATOM 696 C CA . VAL A 1 91 ? 8.232 4.342 -18.776 1.00 98.56 91 VAL A CA 1
ATOM 697 C C . VAL A 1 91 ? 7.254 5.402 -18.273 1.00 98.56 91 VAL A C 1
ATOM 699 O O . VAL A 1 91 ? 6.963 5.448 -17.075 1.00 98.56 91 VAL A O 1
ATOM 702 N N . GLN A 1 92 ? 6.722 6.246 -19.157 1.00 98.44 92 GLN A N 1
ATOM 703 C CA . GLN A 1 92 ? 5.722 7.243 -18.786 1.00 98.44 92 GLN A CA 1
ATOM 704 C C . GLN A 1 92 ? 4.414 6.587 -18.311 1.00 98.44 92 GLN A C 1
ATOM 706 O O . GLN A 1 92 ? 3.910 6.942 -17.243 1.00 98.44 92 GLN A O 1
ATOM 711 N N . GLY A 1 93 ? 3.914 5.574 -19.024 1.00 98.50 93 GLY A N 1
ATOM 712 C CA . GLY A 1 93 ? 2.723 4.820 -18.613 1.00 98.50 93 GLY A CA 1
ATOM 713 C C . GLY A 1 93 ? 2.903 4.089 -17.275 1.00 98.50 93 GLY A C 1
ATOM 714 O O . GLY A 1 93 ? 2.003 4.078 -16.426 1.00 98.50 93 GLY A O 1
ATOM 715 N N . LEU A 1 94 ? 4.095 3.537 -17.028 1.00 98.44 94 LEU A N 1
ATOM 716 C CA . LEU A 1 94 ? 4.442 2.918 -15.748 1.00 98.44 94 LEU A CA 1
ATOM 717 C C . LEU A 1 94 ? 4.479 3.942 -14.608 1.00 98.44 94 LEU A C 1
ATOM 719 O O . LEU A 1 94 ? 3.956 3.665 -13.527 1.00 98.44 94 LEU A O 1
ATOM 723 N N . LYS A 1 95 ? 5.040 5.138 -14.836 1.00 98.44 95 LYS A N 1
ATOM 724 C CA . LYS A 1 95 ? 5.049 6.228 -13.843 1.00 98.44 95 LYS A CA 1
ATOM 725 C C . LYS A 1 95 ? 3.635 6.660 -13.458 1.00 98.44 95 LYS A C 1
ATOM 727 O O . LYS A 1 95 ? 3.348 6.829 -12.274 1.00 98.44 95 LYS A O 1
ATOM 732 N N . GLU A 1 96 ? 2.745 6.797 -14.435 1.00 98.62 96 GLU A N 1
ATOM 733 C CA . GLU A 1 96 ? 1.343 7.153 -14.197 1.00 98.62 96 GLU A CA 1
ATOM 734 C C . GLU A 1 96 ? 0.611 6.071 -13.397 1.00 98.62 96 GLU A C 1
ATOM 736 O O . GLU A 1 96 ? -0.063 6.374 -12.410 1.00 98.62 96 GLU A O 1
ATOM 741 N N . THR A 1 97 ? 0.808 4.802 -13.763 1.00 98.38 97 THR A N 1
ATOM 742 C CA . THR A 1 97 ? 0.234 3.656 -13.043 1.00 98.38 97 THR A CA 1
ATOM 743 C C . THR A 1 97 ? 0.734 3.596 -11.600 1.00 98.38 97 THR A C 1
ATOM 745 O O . THR A 1 97 ? -0.052 3.422 -10.667 1.00 98.38 97 THR A O 1
ATOM 748 N N . LEU A 1 98 ? 2.037 3.798 -11.389 1.00 98.56 98 LEU A N 1
ATOM 749 C CA . LEU A 1 98 ? 2.643 3.833 -10.060 1.00 98.56 98 LEU A CA 1
ATOM 750 C C . LEU A 1 98 ? 2.037 4.951 -9.206 1.00 98.56 98 LEU A C 1
ATOM 752 O O . LEU A 1 98 ? 1.664 4.709 -8.058 1.00 98.56 98 LEU A O 1
ATOM 756 N N . HIS A 1 99 ? 1.868 6.147 -9.770 1.00 98.31 99 HIS A N 1
ATOM 757 C CA . HIS A 1 99 ? 1.245 7.269 -9.072 1.00 98.31 99 HIS A CA 1
ATOM 758 C C . HIS A 1 99 ? -0.221 6.976 -8.695 1.00 98.31 99 HIS A C 1
ATOM 760 O O . HIS A 1 99 ? -0.654 7.259 -7.576 1.00 98.31 99 HIS A O 1
ATOM 766 N N . GLN A 1 100 ? -0.994 6.351 -9.589 1.00 98.44 100 GLN A N 1
ATOM 767 C CA . GLN A 1 100 ? -2.368 5.926 -9.289 1.00 98.44 100 GLN A CA 1
ATOM 768 C C . GLN A 1 100 ? -2.417 4.896 -8.152 1.00 98.44 100 GLN A C 1
ATOM 770 O O . GLN A 1 100 ? -3.239 5.021 -7.237 1.00 98.44 100 GLN A O 1
ATOM 775 N N . LEU A 1 101 ? -1.519 3.908 -8.170 1.00 98.38 101 LEU A N 1
ATOM 776 C CA . LEU A 1 101 ? -1.423 2.896 -7.119 1.00 98.38 101 LEU A CA 1
ATOM 777 C C . LEU A 1 101 ? -1.039 3.507 -5.769 1.00 98.38 101 LEU A C 1
ATOM 779 O O . LEU A 1 101 ? -1.659 3.169 -4.762 1.00 98.38 101 LEU A O 1
ATOM 783 N N . GLN A 1 102 ? -0.090 4.444 -5.739 1.00 98.38 102 GLN A N 1
ATOM 784 C CA . GLN A 1 102 ? 0.290 5.160 -4.517 1.00 98.38 102 GLN A CA 1
ATOM 785 C C . GLN A 1 102 ? -0.888 5.937 -3.915 1.00 98.38 102 GLN A C 1
ATOM 787 O O . GLN A 1 102 ? -1.134 5.858 -2.710 1.00 98.38 102 GLN A O 1
ATOM 792 N N . ASN A 1 103 ? -1.674 6.625 -4.746 1.00 98.12 103 ASN A N 1
ATOM 793 C CA . ASN A 1 103 ? -2.856 7.361 -4.288 1.00 98.12 103 ASN A CA 1
ATOM 794 C C . ASN A 1 103 ? -3.964 6.433 -3.768 1.00 98.12 103 ASN A C 1
ATOM 796 O O . ASN A 1 103 ? -4.604 6.718 -2.748 1.00 98.12 103 ASN A O 1
ATOM 800 N N . SER A 1 104 ? -4.176 5.299 -4.439 1.00 98.19 104 SER A N 1
ATOM 801 C CA . SER A 1 104 ? -5.107 4.262 -3.989 1.00 98.19 104 SER A CA 1
ATOM 802 C C . SER A 1 104 ? -4.672 3.671 -2.646 1.00 98.19 104 SER A C 1
ATOM 804 O O . SER A 1 104 ? -5.472 3.591 -1.711 1.00 98.19 104 SER A O 1
ATOM 806 N N . GLN A 1 105 ? -3.384 3.343 -2.510 1.00 98.00 105 GLN A N 1
ATOM 807 C CA . GLN A 1 105 ? -2.804 2.839 -1.271 1.00 98.00 105 GLN A CA 1
ATOM 808 C C . GLN A 1 105 ? -2.993 3.837 -0.126 1.00 98.00 105 GLN A C 1
ATOM 810 O O . GLN A 1 105 ? -3.506 3.451 0.922 1.00 98.00 105 GLN A O 1
ATOM 815 N N . ALA A 1 106 ? -2.661 5.115 -0.331 1.00 97.19 106 ALA A N 1
ATOM 816 C CA . ALA A 1 106 ? -2.846 6.157 0.677 1.00 97.19 106 ALA A CA 1
ATOM 817 C C . ALA A 1 106 ? -4.316 6.261 1.122 1.00 97.19 106 ALA A C 1
ATOM 819 O O . ALA A 1 106 ? -4.615 6.252 2.317 1.00 97.19 106 ALA A O 1
ATOM 820 N N . THR A 1 107 ? -5.247 6.259 0.163 1.00 97.62 107 THR A N 1
ATOM 821 C CA . THR A 1 107 ? -6.691 6.301 0.439 1.00 97.62 107 THR A CA 1
ATOM 822 C C . THR A 1 107 ? -7.153 5.090 1.252 1.00 97.62 107 THR A C 1
ATOM 824 O O . THR A 1 107 ? -7.917 5.234 2.211 1.00 97.62 107 THR A O 1
ATOM 827 N N . LEU A 1 108 ? -6.698 3.887 0.893 1.00 97.62 108 LEU A N 1
ATOM 828 C CA . LEU A 1 108 ? -7.028 2.659 1.615 1.00 97.62 108 LEU A CA 1
ATOM 829 C C . LEU A 1 108 ? -6.452 2.668 3.030 1.00 97.62 108 LEU A C 1
ATOM 831 O O . LEU A 1 108 ? -7.174 2.334 3.966 1.00 97.62 108 LEU A O 1
ATOM 835 N N . THR A 1 109 ? -5.208 3.111 3.210 1.00 96.81 109 THR A N 1
ATOM 836 C CA . THR A 1 109 ? -4.591 3.251 4.533 1.00 96.81 109 THR A CA 1
ATOM 837 C C . THR A 1 109 ? -5.409 4.178 5.431 1.00 96.81 109 THR A C 1
ATOM 839 O O . THR A 1 109 ? -5.725 3.805 6.561 1.00 96.81 109 THR A O 1
ATOM 842 N N . THR A 1 110 ? -5.842 5.339 4.929 1.00 96.00 110 THR A N 1
ATOM 843 C CA . THR A 1 110 ? -6.710 6.252 5.689 1.00 96.00 110 THR A CA 1
ATOM 844 C C . THR A 1 110 ? -8.054 5.612 6.034 1.00 96.00 110 THR A C 1
ATOM 846 O O . THR A 1 110 ? -8.512 5.714 7.172 1.00 96.00 110 THR A O 1
ATOM 849 N N . ARG A 1 111 ? -8.691 4.913 5.086 1.00 96.44 111 ARG A N 1
ATOM 850 C CA . ARG A 1 111 ? -9.978 4.238 5.328 1.00 96.44 111 ARG A CA 1
ATOM 851 C C . ARG A 1 111 ? -9.864 3.121 6.362 1.00 96.44 111 ARG A C 1
ATOM 853 O O . ARG A 1 111 ? -10.761 2.988 7.194 1.00 96.44 111 ARG A O 1
ATOM 860 N N . VAL A 1 112 ? -8.781 2.344 6.328 1.00 96.38 112 VAL A N 1
ATOM 861 C CA . VAL A 1 112 ? -8.496 1.300 7.322 1.00 96.38 112 VAL A CA 1
ATOM 862 C C . VAL A 1 112 ? -8.298 1.930 8.695 1.00 96.38 112 VAL A C 1
ATOM 864 O O . VAL A 1 112 ? -8.978 1.520 9.630 1.00 96.38 112 VAL A O 1
ATOM 867 N N . ALA A 1 113 ? -7.482 2.981 8.810 1.00 91.12 113 ALA A N 1
ATOM 868 C CA . ALA A 1 113 ? -7.283 3.687 10.076 1.00 91.12 113 ALA A CA 1
ATOM 869 C C . ALA A 1 113 ? -8.610 4.216 10.656 1.00 91.12 113 ALA A C 1
ATOM 871 O O . ALA A 1 113 ? -8.915 3.982 11.822 1.00 91.12 113 ALA A O 1
ATOM 872 N N . GLN A 1 114 ? -9.458 4.837 9.829 1.00 91.56 114 GLN A N 1
ATOM 873 C CA . GLN A 1 114 ? -10.786 5.305 10.245 1.00 91.56 114 GLN A CA 1
ATOM 874 C C . GLN A 1 114 ? -11.745 4.165 10.624 1.00 91.56 114 GLN A C 1
ATOM 876 O O . GLN A 1 114 ? -12.627 4.338 11.468 1.00 91.56 114 GLN A O 1
ATOM 881 N N . ALA A 1 115 ? -11.659 3.009 9.965 1.00 89.44 115 ALA A N 1
ATOM 882 C CA . ALA A 1 115 ? -12.473 1.844 10.302 1.00 89.44 115 ALA A CA 1
ATOM 883 C C . ALA A 1 115 ? -12.021 1.212 11.625 1.00 89.44 115 ALA A C 1
ATOM 885 O O . ALA A 1 115 ? -12.860 0.900 12.472 1.00 89.44 115 ALA A O 1
ATOM 886 N N . GLU A 1 116 ? -10.711 1.077 11.827 1.00 89.44 116 GLU A N 1
ATOM 887 C CA . GLU A 1 116 ? -10.133 0.598 13.077 1.00 89.44 116 GLU A CA 1
ATOM 888 C C . GLU A 1 116 ? -10.457 1.526 14.242 1.00 89.44 116 GLU A C 1
ATOM 890 O O . GLU A 1 116 ? -10.843 1.044 15.304 1.00 89.44 116 GLU A O 1
ATOM 895 N N . ASP A 1 117 ? -10.346 2.840 14.052 1.00 84.25 117 ASP A N 1
ATOM 896 C CA . ASP A 1 117 ? -10.675 3.818 15.084 1.00 84.25 117 ASP A CA 1
ATOM 897 C C . ASP A 1 117 ? -12.149 3.700 15.497 1.00 84.25 117 ASP A C 1
ATOM 899 O O . ASP A 1 117 ? -12.460 3.437 16.662 1.00 84.25 117 ASP A O 1
ATOM 903 N N . ARG A 1 118 ? -13.077 3.718 14.526 1.00 82.94 118 ARG A N 1
ATOM 904 C CA . ARG A 1 118 ? -14.514 3.472 14.768 1.00 82.94 118 ARG A CA 1
ATOM 905 C C . ARG A 1 118 ? -14.775 2.156 15.500 1.00 82.94 118 ARG A C 1
ATOM 907 O O . ARG A 1 118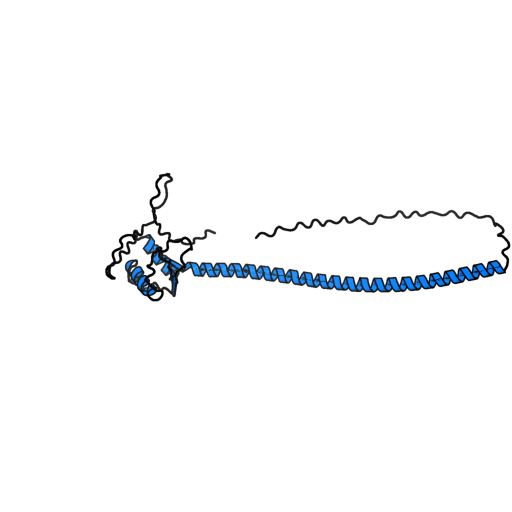 ? -15.659 2.097 16.354 1.00 82.94 118 ARG A O 1
ATOM 914 N N . HIS A 1 119 ? -14.003 1.115 15.205 1.00 85.62 119 HIS A N 1
ATOM 915 C CA . HIS A 1 119 ? -14.103 -0.165 15.896 1.00 85.62 119 HIS A CA 1
ATOM 916 C C . HIS A 1 119 ? -13.556 -0.114 17.335 1.00 85.62 119 HIS A C 1
ATOM 918 O O . HIS A 1 119 ? -14.138 -0.709 18.241 1.00 85.62 119 HIS A O 1
ATOM 924 N N . ARG A 1 120 ? -12.469 0.624 17.594 1.00 86.62 120 ARG A N 1
ATOM 925 C CA . ARG A 1 120 ? -11.911 0.822 18.944 1.00 86.62 120 ARG A CA 1
ATOM 926 C C . ARG A 1 120 ? -12.816 1.699 19.816 1.00 86.62 120 ARG A C 1
ATOM 928 O O . ARG A 1 120 ? -12.889 1.472 21.026 1.00 86.62 120 ARG A O 1
ATOM 935 N N . HIS A 1 121 ? -13.572 2.630 19.229 1.00 88.69 121 HIS A N 1
ATOM 936 C CA . HIS A 1 121 ? -14.485 3.527 19.956 1.00 88.69 121 HIS A CA 1
ATOM 937 C C . HIS A 1 121 ? -15.560 2.812 20.769 1.00 88.69 121 HIS A C 1
ATOM 939 O O . HIS A 1 121 ? -16.000 3.348 21.784 1.00 88.69 121 HIS A O 1
ATOM 945 N N . ILE A 1 122 ? -15.949 1.595 20.402 1.00 92.81 122 ILE A N 1
ATOM 946 C CA . ILE A 1 122 ? -16.937 0.790 21.142 1.00 92.81 122 ILE A CA 1
ATOM 947 C C . ILE A 1 122 ? -16.310 -0.195 22.137 1.00 92.81 122 ILE A C 1
ATOM 949 O O . ILE A 1 122 ? -17.025 -0.836 22.910 1.00 92.81 122 ILE A O 1
ATOM 953 N N . ASN A 1 123 ? -14.981 -0.283 22.176 1.00 94.19 123 ASN A N 1
ATOM 954 C CA . ASN A 1 123 ? -14.263 -1.189 23.061 1.00 94.19 123 ASN A CA 1
ATOM 955 C C . ASN A 1 123 ? -14.000 -0.546 24.430 1.00 94.19 123 ASN A C 1
ATOM 957 O O . ASN A 1 123 ? -13.699 0.646 24.535 1.00 94.19 123 ASN A O 1
ATOM 961 N N . ILE A 1 124 ? -14.099 -1.347 25.488 1.00 92.81 124 ILE A N 1
ATOM 962 C CA . ILE A 1 124 ? -13.743 -0.998 26.865 1.00 92.81 124 ILE A CA 1
ATOM 963 C C . ILE A 1 124 ? -12.673 -1.976 27.327 1.00 92.81 124 ILE A C 1
ATOM 965 O O . ILE A 1 124 ? -12.828 -3.183 27.167 1.00 92.81 124 ILE A O 1
ATOM 969 N N . LYS A 1 125 ? -11.598 -1.458 27.917 1.00 93.69 125 LYS A N 1
ATOM 970 C CA . LYS A 1 125 ? -10.556 -2.269 28.541 1.00 93.69 125 LYS A CA 1
ATOM 971 C C . LYS A 1 125 ? -10.826 -2.373 30.042 1.00 93.69 125 LYS A C 1
ATOM 973 O O . LYS A 1 125 ? -10.928 -1.351 30.716 1.00 93.69 125 LYS A O 1
ATOM 978 N N . ILE A 1 126 ? -10.946 -3.594 30.548 1.00 90.56 126 ILE A N 1
ATOM 979 C CA . ILE A 1 126 ? -11.181 -3.910 31.957 1.00 90.56 126 ILE A CA 1
ATOM 980 C C . ILE A 1 126 ? -9.945 -4.627 32.493 1.00 90.56 126 ILE A C 1
ATOM 982 O O . ILE A 1 126 ? -9.470 -5.598 31.905 1.00 90.56 126 ILE A O 1
ATOM 986 N N . LEU A 1 127 ? -9.414 -4.116 33.599 1.00 90.00 127 LEU A N 1
ATOM 987 C CA . LEU A 1 127 ? -8.191 -4.605 34.230 1.00 90.00 127 LEU A CA 1
ATOM 988 C C . LEU A 1 127 ? -8.540 -5.469 35.446 1.00 90.00 127 LEU A C 1
ATOM 990 O O . LEU A 1 127 ? -9.568 -5.252 36.086 1.00 90.00 127 LEU A O 1
ATOM 994 N N . GLY A 1 128 ? -7.664 -6.417 35.784 1.00 88.00 128 GLY A N 1
ATOM 995 C CA . GLY A 1 128 ? -7.761 -7.173 37.038 1.00 88.00 128 GLY A CA 1
ATOM 996 C C . GLY A 1 128 ? -8.883 -8.212 37.089 1.00 88.00 128 GLY A C 1
ATOM 997 O O . GLY A 1 128 ? -9.245 -8.648 38.178 1.00 88.00 128 GLY A O 1
ATOM 998 N N . ILE A 1 129 ? -9.439 -8.626 35.944 1.00 90.50 129 ILE A N 1
ATOM 999 C CA . ILE A 1 129 ? -10.354 -9.773 35.918 1.00 90.50 129 ILE A CA 1
ATOM 1000 C C . ILE A 1 129 ? -9.526 -11.047 36.126 1.00 90.50 129 ILE A C 1
ATOM 1002 O O . ILE A 1 129 ? -8.661 -11.324 35.287 1.00 90.50 129 ILE A O 1
ATOM 1006 N N . PRO A 1 130 ? -9.797 -11.850 37.174 1.00 91.50 130 PRO A N 1
ATOM 1007 C CA . PRO A 1 130 ? -9.052 -13.074 37.436 1.00 91.50 130 PRO A CA 1
ATOM 1008 C C . PRO A 1 130 ? -8.981 -13.979 36.206 1.00 91.50 130 PRO A C 1
ATOM 1010 O O . PRO A 1 130 ? -9.974 -14.161 35.495 1.00 91.50 130 PRO A O 1
ATOM 1013 N N . ASP A 1 131 ? -7.810 -14.568 35.963 1.00 90.75 131 ASP A N 1
ATOM 1014 C CA . ASP A 1 131 ? -7.591 -15.485 34.836 1.00 90.75 131 ASP A CA 1
ATOM 1015 C C . ASP A 1 131 ? -8.405 -16.789 34.986 1.00 90.75 131 ASP A C 1
ATOM 1017 O O . ASP A 1 131 ? -8.567 -17.521 34.015 1.00 90.75 131 ASP A O 1
ATOM 1021 N N . SER A 1 132 ? -8.972 -17.053 36.174 1.00 92.12 132 SER A N 1
ATOM 1022 C CA . SER A 1 132 ? -9.895 -18.168 36.421 1.00 92.12 132 SER A CA 1
ATOM 1023 C C . SER A 1 132 ? -11.188 -18.069 35.612 1.00 92.12 132 SER A C 1
ATOM 1025 O O . SER A 1 132 ? -11.761 -19.100 35.287 1.00 92.12 132 SER A O 1
ATOM 1027 N N . PHE A 1 133 ? -11.634 -16.854 35.268 1.00 92.31 133 PHE A N 1
ATOM 1028 C CA . PHE A 1 133 ? -12.818 -16.667 34.431 1.00 92.31 133 PHE A CA 1
ATOM 1029 C C . PHE A 1 133 ? -12.468 -16.902 32.961 1.00 92.31 133 PHE A C 1
ATOM 1031 O O . PHE A 1 133 ? -11.847 -16.056 32.304 1.00 92.31 133 PHE A O 1
ATOM 1038 N N . GLY A 1 134 ? -12.879 -18.048 32.428 1.00 92.12 134 GLY A N 1
ATOM 1039 C CA . GLY A 1 134 ? -12.719 -18.365 31.011 1.00 92.12 134 GLY A CA 1
ATOM 1040 C C . GLY A 1 134 ? -13.512 -17.420 30.096 1.00 92.12 134 GLY A C 1
ATOM 1041 O O . GLY A 1 134 ? -14.390 -16.677 30.536 1.00 92.12 134 GLY A O 1
ATOM 1042 N N . ILE A 1 135 ? -13.244 -17.475 28.785 1.00 93.19 135 ILE A N 1
ATOM 1043 C CA . ILE A 1 135 ? -13.968 -16.671 27.777 1.00 93.19 135 ILE A CA 1
ATOM 1044 C C . ILE A 1 135 ? -15.482 -16.943 27.818 1.00 93.19 135 ILE A C 1
ATOM 1046 O O . ILE A 1 135 ? -16.278 -16.036 27.595 1.00 93.19 135 ILE A O 1
ATOM 1050 N N . THR A 1 136 ? -15.878 -18.170 28.154 1.00 94.81 136 THR A N 1
ATOM 1051 C CA . THR A 1 136 ? -17.276 -18.599 28.301 1.00 94.81 136 THR A CA 1
ATOM 1052 C C . THR A 1 136 ? -17.978 -17.990 29.517 1.00 94.81 136 THR A C 1
ATOM 1054 O O . THR A 1 136 ? -19.184 -17.763 29.471 1.00 94.81 136 THR A O 1
ATOM 1057 N N . GLU A 1 137 ? -17.244 -17.695 30.592 1.00 94.81 137 GLU A N 1
ATOM 1058 C CA . GLU A 1 137 ? -17.789 -17.190 31.863 1.00 94.81 137 GLU A CA 1
ATOM 1059 C C . GLU A 1 137 ? -17.790 -15.657 31.938 1.00 94.81 137 GLU A C 1
ATOM 1061 O O . GLU A 1 137 ? -18.633 -15.060 32.617 1.00 94.81 137 GLU A O 1
ATOM 1066 N N . LEU A 1 138 ? -16.888 -15.007 31.190 1.00 93.56 138 LEU A N 1
ATOM 1067 C CA . LEU A 1 138 ? -16.770 -13.548 31.102 1.00 93.56 138 LEU A CA 1
ATOM 1068 C C . LEU A 1 138 ? -18.105 -12.820 30.849 1.00 93.56 138 LEU A C 1
ATOM 1070 O O . LEU A 1 138 ? -18.362 -11.841 31.552 1.00 93.56 138 LEU A O 1
ATOM 1074 N N . PRO A 1 139 ? -18.988 -13.250 29.921 1.00 94.31 139 PRO A N 1
ATOM 1075 C CA . PRO A 1 139 ? -20.246 -12.550 29.669 1.00 94.31 139 PRO A CA 1
ATOM 1076 C C . PRO A 1 139 ? -21.156 -12.501 30.901 1.00 94.31 139 PRO A C 1
ATOM 1078 O O . PRO A 1 139 ? -21.806 -11.484 31.153 1.00 94.31 139 PRO A O 1
ATOM 1081 N N . HIS A 1 140 ? -21.204 -13.590 31.675 1.00 94.25 140 HIS A N 1
ATOM 1082 C CA . HIS A 1 140 ? -22.028 -13.669 32.877 1.00 94.25 140 HIS A CA 1
ATOM 1083 C C . HIS A 1 140 ? -21.451 -12.792 33.991 1.00 94.25 140 HIS A C 1
ATOM 1085 O O . HIS A 1 140 ? -22.171 -11.961 34.548 1.00 94.25 140 HIS A O 1
ATOM 1091 N N . TYR A 1 141 ? -20.142 -12.907 34.238 1.00 92.25 141 TYR A N 1
ATOM 1092 C CA . TYR A 1 141 ? -19.423 -12.085 35.212 1.00 92.25 141 TYR A CA 1
ATOM 1093 C C . TYR A 1 141 ? -19.583 -10.585 34.924 1.00 92.25 141 TYR A C 1
ATOM 1095 O O . TYR A 1 141 ? -19.944 -9.803 35.801 1.00 92.25 141 TYR A O 1
ATOM 1103 N N . LEU A 1 142 ? -19.397 -10.174 33.668 1.00 91.69 142 LEU A N 1
ATOM 1104 C CA . LEU A 1 142 ? -19.516 -8.772 33.269 1.00 91.69 142 LEU A CA 1
ATOM 1105 C C . LEU A 1 142 ? -20.946 -8.250 33.384 1.00 91.69 142 LEU A C 1
ATOM 1107 O O . LEU A 1 142 ? -21.145 -7.099 33.768 1.00 91.69 142 LEU A O 1
ATOM 1111 N N . ARG A 1 143 ? -21.954 -9.088 33.123 1.00 92.00 143 ARG A N 1
ATOM 1112 C CA . ARG A 1 143 ? -23.355 -8.715 33.341 1.00 92.00 143 ARG A CA 1
ATOM 1113 C C . ARG A 1 143 ? -23.643 -8.480 34.824 1.00 92.00 143 ARG A C 1
ATOM 1115 O O . ARG A 1 143 ? -24.263 -7.470 35.158 1.00 92.00 143 ARG A O 1
ATOM 1122 N N . GLN A 1 144 ? -23.155 -9.351 35.707 1.00 91.00 144 GLN A N 1
ATOM 1123 C CA . GLN A 1 144 ? -23.268 -9.158 37.157 1.00 91.00 144 GLN A CA 1
ATOM 1124 C C . GLN A 1 144 ? -22.567 -7.870 37.605 1.00 91.00 144 GLN A C 1
ATOM 1126 O O . GLN A 1 144 ? -23.189 -7.036 38.263 1.00 91.00 144 GLN A O 1
ATOM 1131 N N . LEU A 1 145 ? -21.325 -7.654 37.155 1.00 89.06 145 LEU A N 1
ATOM 1132 C CA . LEU A 1 145 ? -20.556 -6.439 37.427 1.00 89.06 145 LEU A CA 1
ATOM 1133 C C . LEU A 1 145 ? -21.303 -5.182 36.959 1.00 89.06 145 LEU A C 1
ATOM 1135 O O . LEU A 1 145 ? -21.449 -4.220 37.700 1.00 89.06 145 LEU A O 1
ATOM 1139 N N . THR A 1 146 ? -21.848 -5.173 35.744 1.00 90.19 146 THR A N 1
ATOM 1140 C CA . THR A 1 146 ? -22.599 -4.004 35.253 1.00 90.19 146 THR A CA 1
ATOM 1141 C C . THR A 1 146 ? -23.908 -3.776 36.006 1.00 90.19 146 THR A C 1
ATOM 1143 O O . THR A 1 146 ? -24.316 -2.630 36.175 1.00 90.19 146 THR A O 1
ATOM 1146 N N . THR A 1 147 ? -24.538 -4.840 36.510 1.00 91.00 147 THR A N 1
ATOM 1147 C CA . THR A 1 147 ? -25.771 -4.752 37.305 1.00 91.00 147 THR A CA 1
ATOM 1148 C C . THR A 1 147 ? -25.501 -4.211 38.708 1.00 91.00 147 THR A C 1
ATOM 1150 O O . THR A 1 147 ? -26.354 -3.521 39.254 1.00 91.00 147 THR A O 1
ATOM 1153 N N . SER A 1 148 ? -24.322 -4.469 39.288 1.00 88.06 148 SER A N 1
ATOM 1154 C CA . SER A 1 148 ? -23.923 -3.844 40.556 1.00 88.06 148 SER A CA 1
ATOM 1155 C C . SER A 1 148 ? -23.499 -2.380 40.372 1.00 88.06 148 SER A C 1
ATOM 1157 O O . SER A 1 148 ? -23.714 -1.539 41.249 1.00 88.06 148 SER A O 1
ATOM 1159 N N . LEU A 1 149 ? -22.928 -2.045 39.210 1.00 86.25 149 LEU A N 1
ATOM 1160 C CA . LEU A 1 149 ? -22.459 -0.696 38.901 1.00 86.25 149 LEU A CA 1
ATOM 1161 C C . LEU A 1 149 ? -23.571 0.255 38.454 1.00 86.25 149 LEU A C 1
ATOM 1163 O O . LEU A 1 149 ? -23.504 1.437 38.785 1.00 86.25 149 LEU A O 1
ATOM 1167 N N . MET A 1 150 ? -24.586 -0.207 37.732 1.00 87.88 150 MET A N 1
ATOM 1168 C CA . MET A 1 150 ? -25.637 0.639 37.153 1.00 87.88 150 MET A CA 1
ATOM 1169 C C . MET A 1 150 ? -27.014 0.306 37.735 1.00 87.88 150 MET A C 1
ATOM 1171 O O . MET A 1 150 ? -27.232 -0.772 38.275 1.00 87.88 150 MET A O 1
ATOM 1175 N N . LEU A 1 151 ? -27.983 1.217 37.595 1.00 85.50 151 LEU A N 1
ATOM 1176 C CA . LEU A 1 151 ? -29.381 0.887 37.893 1.00 85.50 151 LEU A CA 1
ATOM 1177 C C . LEU A 1 151 ? -29.837 -0.266 36.985 1.00 85.50 151 LEU A C 1
ATOM 1179 O O . LEU A 1 151 ? -29.555 -0.252 35.785 1.00 85.50 151 LEU A O 1
ATOM 1183 N N . HIS A 1 152 ? -30.583 -1.233 37.527 1.00 81.44 152 HIS A N 1
ATOM 1184 C CA . HIS A 1 152 ? -30.964 -2.465 36.817 1.00 81.44 152 HIS A CA 1
ATOM 1185 C C . HIS A 1 152 ? -31.596 -2.208 35.431 1.00 81.44 152 HIS A C 1
ATOM 1187 O O . HIS A 1 152 ? -31.287 -2.893 34.455 1.00 81.44 152 HIS A O 1
ATOM 1193 N N . ALA A 1 153 ? -32.417 -1.158 35.311 1.00 74.75 153 ALA A N 1
ATOM 1194 C CA . ALA A 1 153 ? -33.039 -0.754 34.048 1.00 74.75 153 ALA A CA 1
ATOM 1195 C C . ALA A 1 153 ? -32.030 -0.296 32.976 1.00 74.75 153 ALA A C 1
ATOM 1197 O O . ALA A 1 153 ? -32.256 -0.511 31.785 1.00 74.75 153 ALA A O 1
ATOM 1198 N N . GLN A 1 154 ? -30.922 0.330 33.383 1.00 84.31 154 GLN A N 1
ATOM 1199 C CA . GLN A 1 154 ? -29.847 0.748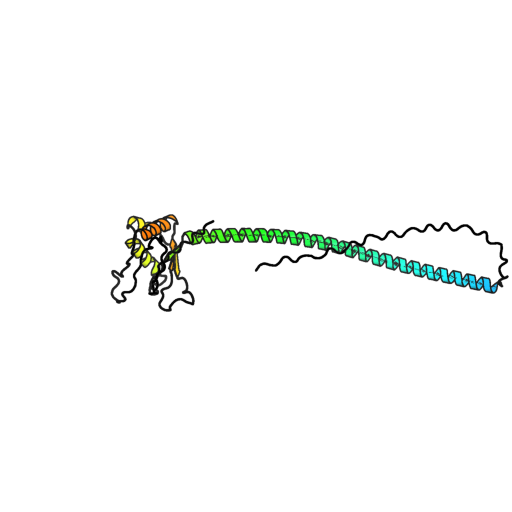 32.482 1.00 84.31 154 GLN A CA 1
ATOM 1200 C C . GLN A 1 154 ? -28.938 -0.432 32.131 1.00 84.31 154 GLN A C 1
ATOM 1202 O O . GLN A 1 154 ? -28.592 -0.604 30.965 1.00 84.31 154 GLN A O 1
ATOM 1207 N N . ALA A 1 155 ? -28.636 -1.294 33.108 1.00 81.81 155 ALA A N 1
ATOM 1208 C CA . ALA A 1 155 ? -27.836 -2.498 32.892 1.00 81.81 155 ALA A CA 1
ATOM 1209 C C . ALA A 1 155 ? -28.472 -3.433 31.847 1.00 81.81 155 ALA A C 1
ATOM 1211 O O . ALA A 1 155 ? -27.778 -3.946 30.976 1.00 81.81 155 ALA A O 1
ATOM 1212 N N . LYS A 1 156 ? -29.805 -3.586 31.855 1.00 87.12 156 LYS A N 1
ATOM 1213 C CA . LYS A 1 156 ? -30.532 -4.414 30.873 1.00 87.12 156 LYS A CA 1
ATOM 1214 C C . LYS A 1 156 ? -30.391 -3.925 29.422 1.00 87.12 156 LYS A C 1
ATOM 1216 O O . LYS A 1 156 ? -30.555 -4.719 28.501 1.00 87.12 156 LYS A O 1
ATOM 1221 N N . LYS A 1 157 ? -30.113 -2.634 29.206 1.00 90.62 157 LYS A N 1
ATOM 1222 C CA . LYS A 1 157 ? -29.909 -2.058 27.863 1.00 90.62 157 LYS A CA 1
ATOM 1223 C C . LYS A 1 157 ? -28.477 -2.232 27.355 1.00 90.62 157 LYS A C 1
ATOM 1225 O O . LYS A 1 157 ? -28.229 -2.023 26.169 1.00 90.62 157 LYS A O 1
ATOM 1230 N N . LEU A 1 158 ? -27.537 -2.578 28.232 1.00 92.62 158 LEU A N 1
ATOM 1231 C CA . LEU A 1 158 ? -26.138 -2.728 27.874 1.00 92.62 158 LEU A CA 1
ATOM 1232 C C . LEU A 1 158 ? -25.887 -4.140 27.338 1.00 92.62 158 LEU A C 1
ATOM 1234 O O . LEU A 1 158 ? -25.906 -5.119 28.079 1.00 92.62 158 LEU A O 1
ATOM 1238 N N . ASN A 1 159 ? -25.626 -4.225 26.036 1.00 94.50 159 ASN A N 1
ATOM 1239 C CA . ASN A 1 159 ? -25.257 -5.468 25.371 1.00 94.50 159 ASN A CA 1
ATOM 1240 C C . ASN A 1 159 ? -23.777 -5.450 24.995 1.00 94.50 159 ASN A C 1
ATOM 1242 O O . ASN A 1 159 ? -23.240 -4.431 24.549 1.00 94.50 159 ASN A O 1
ATOM 1246 N N . PHE A 1 160 ? -23.142 -6.606 25.145 1.00 94.88 160 PHE A N 1
ATOM 1247 C CA . PHE A 1 160 ? -21.760 -6.842 24.756 1.00 94.88 160 PHE A CA 1
ATOM 1248 C C . PHE A 1 160 ? -21.734 -7.834 23.599 1.00 94.88 160 PHE A C 1
ATOM 1250 O O . PHE A 1 160 ? -22.408 -8.861 23.654 1.00 94.88 160 PHE A O 1
ATOM 1257 N N . GLU A 1 161 ? -20.976 -7.514 22.556 1.00 95.00 161 GLU A N 1
ATOM 1258 C CA . GLU A 1 161 ? -20.901 -8.320 21.331 1.00 95.00 161 GLU A CA 1
ATOM 1259 C C . GLU A 1 161 ? -19.726 -9.298 21.351 1.00 95.00 161 GLU A C 1
ATOM 1261 O O . GLU A 1 161 ? -19.783 -10.349 20.722 1.00 95.00 161 GLU A O 1
ATOM 1266 N N . GLY A 1 162 ? -18.649 -8.953 22.059 1.00 93.44 162 GLY A N 1
ATOM 1267 C CA . GLY A 1 162 ? -17.411 -9.719 22.039 1.00 93.44 162 GLY A CA 1
ATOM 1268 C C . GLY A 1 162 ? -16.545 -9.471 23.265 1.00 93.44 162 GLY A C 1
ATOM 1269 O O . GLY A 1 162 ? -16.572 -8.388 23.858 1.00 93.44 162 GLY A O 1
ATOM 1270 N N . PHE A 1 163 ? -15.778 -10.498 23.622 1.00 95.50 163 PHE A N 1
ATOM 1271 C CA . PHE A 1 163 ? -14.894 -10.522 24.781 1.00 95.50 163 PHE A CA 1
ATOM 1272 C C . PHE A 1 163 ? -13.564 -11.136 24.369 1.00 95.50 163 PHE A C 1
ATOM 1274 O O . PHE A 1 163 ? -13.534 -12.231 23.805 1.00 95.50 163 PHE A O 1
ATOM 1281 N N . TYR A 1 164 ? -12.467 -10.441 24.648 1.00 95.12 164 TYR A N 1
ATOM 1282 C CA . TYR A 1 164 ? -11.130 -10.889 24.269 1.00 95.12 164 TYR A CA 1
ATOM 1283 C C . TYR A 1 164 ? -10.164 -10.622 25.421 1.00 95.12 164 TYR A C 1
ATOM 1285 O O . TYR A 1 164 ? -10.171 -9.534 25.997 1.00 95.12 164 TYR A O 1
ATOM 1293 N N . ARG A 1 165 ? -9.314 -11.598 25.754 1.00 94.38 165 ARG A N 1
ATOM 1294 C CA . ARG A 1 165 ? -8.194 -11.386 26.680 1.00 94.38 165 ARG A CA 1
ATOM 1295 C C . ARG A 1 165 ? -6.973 -10.913 25.900 1.00 94.38 165 ARG A C 1
ATOM 1297 O O . ARG A 1 165 ? -6.634 -11.495 24.871 1.00 94.38 165 ARG A O 1
ATOM 1304 N N . ILE A 1 166 ? -6.322 -9.860 26.380 1.00 93.56 166 ILE A N 1
ATOM 1305 C CA . ILE A 1 166 ? -5.070 -9.372 25.805 1.00 93.56 166 ILE A CA 1
ATOM 1306 C C . ILE A 1 166 ? -3.927 -10.228 26.366 1.00 93.56 166 ILE A C 1
ATOM 1308 O O . ILE A 1 166 ? -3.822 -10.368 27.590 1.00 93.56 166 ILE A O 1
ATOM 1312 N N . PRO A 1 167 ? -3.046 -10.781 25.513 1.00 93.69 167 PRO A N 1
ATOM 1313 C CA . PRO A 1 167 ? -1.830 -11.438 25.971 1.00 93.69 167 PRO A CA 1
ATOM 1314 C C . PRO A 1 167 ? -1.020 -10.531 26.904 1.00 93.69 167 PRO A C 1
ATOM 1316 O O . PRO A 1 167 ? -0.883 -9.330 26.658 1.00 93.69 167 PRO A O 1
ATOM 1319 N N . LYS A 1 168 ? -0.468 -11.105 27.979 1.00 91.88 168 LYS A N 1
ATOM 1320 C CA . LYS A 1 168 ? 0.344 -10.342 28.936 1.00 91.88 168 LYS A CA 1
ATOM 1321 C C . LYS A 1 168 ? 1.575 -9.771 28.215 1.00 91.88 168 LYS A C 1
ATOM 1323 O O . LYS A 1 168 ? 2.233 -10.515 27.480 1.00 91.88 168 LYS A O 1
ATOM 1328 N N . PRO A 1 169 ? 1.933 -8.492 28.430 1.00 91.19 169 PRO A N 1
ATOM 1329 C CA . PRO A 1 169 ? 3.220 -7.975 27.990 1.00 91.19 169 PRO A CA 1
ATOM 1330 C C . PRO A 1 169 ? 4.348 -8.840 28.550 1.00 91.19 169 PRO A C 1
ATOM 1332 O O . PRO A 1 169 ? 4.273 -9.293 29.691 1.00 91.19 169 PRO A O 1
ATOM 1335 N N . ARG A 1 170 ? 5.434 -9.012 27.792 1.00 94.81 170 ARG A N 1
ATOM 1336 C CA . ARG A 1 170 ? 6.580 -9.845 28.204 1.00 94.81 170 ARG A CA 1
ATOM 1337 C C . ARG A 1 170 ? 7.200 -9.426 29.548 1.00 94.81 170 ARG A C 1
ATOM 1339 O O . ARG A 1 170 ? 7.848 -10.235 30.196 1.00 94.81 170 ARG A O 1
ATOM 1346 N N . GLN A 1 171 ? 7.010 -8.169 29.948 1.00 94.44 171 GLN A N 1
ATOM 1347 C CA . GLN A 1 171 ? 7.536 -7.586 31.186 1.00 94.44 171 GLN A CA 1
ATOM 1348 C C . GLN A 1 171 ? 6.553 -7.648 32.370 1.00 94.44 171 GLN A C 1
ATOM 1350 O O . GLN A 1 171 ? 6.896 -7.214 33.467 1.00 94.44 171 GLN A O 1
ATOM 1355 N N . ALA A 1 172 ? 5.323 -8.130 32.171 1.00 91.06 172 ALA A N 1
ATOM 1356 C CA . ALA A 1 172 ? 4.340 -8.209 33.245 1.00 91.06 172 ALA A CA 1
ATOM 1357 C C . ALA A 1 172 ? 4.699 -9.320 34.245 1.00 91.06 172 ALA A C 1
ATOM 1359 O O . ALA A 1 172 ? 5.234 -10.364 33.869 1.00 91.06 172 ALA A O 1
ATOM 1360 N N . SER A 1 173 ? 4.367 -9.106 35.523 1.00 93.81 173 SER A N 1
ATOM 1361 C CA . SER A 1 173 ? 4.512 -10.142 36.551 1.00 93.81 173 SER A CA 1
ATOM 1362 C C . SER A 1 173 ? 3.733 -11.405 36.150 1.00 93.81 173 SER A C 1
ATOM 1364 O O . SER A 1 173 ? 2.600 -11.279 35.675 1.00 93.81 173 SER A O 1
ATOM 1366 N N . PRO A 1 174 ? 4.264 -12.618 36.399 1.00 90.81 174 PRO A N 1
ATOM 1367 C CA . PRO A 1 174 ? 3.533 -13.865 36.163 1.00 90.81 174 PRO A CA 1
ATOM 1368 C C . PRO A 1 174 ? 2.164 -13.908 36.858 1.00 90.81 174 PRO A C 1
ATOM 1370 O O . PRO A 1 174 ? 1.225 -14.521 36.351 1.00 90.81 174 PRO A O 1
ATOM 1373 N N . GLN A 1 175 ? 2.042 -13.217 37.996 1.00 91.00 175 GLN A N 1
ATOM 1374 C CA . GLN A 1 175 ? 0.819 -13.143 38.798 1.00 91.00 175 GLN A CA 1
ATOM 1375 C C . GLN A 1 175 ? -0.163 -12.057 38.332 1.00 91.00 175 GLN A C 1
ATOM 1377 O O . GLN A 1 175 ? -1.312 -12.058 38.767 1.00 91.00 175 GLN A O 1
ATOM 1382 N N . ALA A 1 176 ? 0.250 -11.126 37.464 1.00 89.12 176 ALA A N 1
ATOM 1383 C CA . ALA A 1 176 ? -0.639 -10.073 36.977 1.00 89.12 176 ALA A CA 1
ATOM 1384 C C . ALA A 1 176 ? -1.736 -10.685 36.097 1.00 89.12 176 ALA A C 1
ATOM 1386 O O . ALA A 1 176 ? -1.415 -11.433 35.177 1.00 89.12 176 ALA A O 1
ATOM 1387 N N . SER A 1 177 ? -3.012 -10.396 36.356 1.00 91.12 177 SER A N 1
ATOM 1388 C CA . SER A 1 177 ? -4.122 -10.900 35.530 1.00 91.12 177 SER A CA 1
ATOM 1389 C C . SER A 1 177 ? -4.083 -10.318 34.114 1.00 91.12 177 SER A C 1
ATOM 1391 O O . SER A 1 177 ? -3.580 -9.213 33.910 1.00 91.12 177 SER A O 1
ATOM 1393 N N . GLN A 1 178 ? -4.602 -11.054 33.129 1.00 93.12 178 GLN A N 1
ATOM 1394 C CA . GLN A 1 178 ? -4.744 -10.540 31.765 1.00 93.12 178 GLN A CA 1
ATOM 1395 C C . GLN A 1 178 ? -5.812 -9.450 31.694 1.00 93.12 178 GLN A C 1
ATOM 1397 O O . GLN A 1 178 ? -6.876 -9.554 32.308 1.00 93.12 178 GLN A O 1
ATOM 1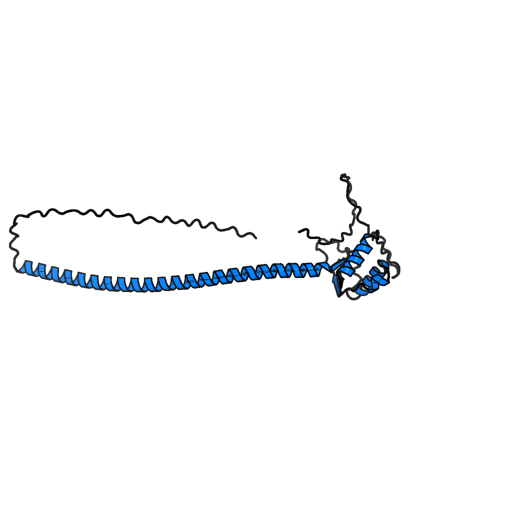402 N N . ASP A 1 179 ? -5.550 -8.440 30.871 1.00 92.88 179 ASP A N 1
ATOM 1403 C CA . ASP A 1 179 ? -6.536 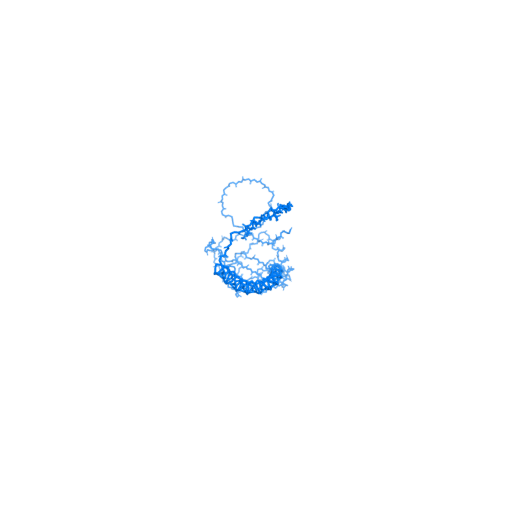-7.414 30.564 1.00 92.88 179 ASP A CA 1
ATOM 1404 C C . ASP A 1 179 ? -7.627 -7.992 29.661 1.00 92.88 179 ASP A C 1
ATOM 1406 O O . ASP A 1 179 ? -7.354 -8.802 28.772 1.00 92.88 179 ASP A O 1
ATOM 1410 N N . VAL A 1 180 ? -8.864 -7.543 29.848 1.00 93.75 180 VAL A N 1
ATOM 1411 C CA . VAL A 1 180 ? -10.005 -7.966 29.034 1.00 93.75 180 VAL A CA 1
ATOM 1412 C C . VAL A 1 180 ? -10.520 -6.781 28.240 1.00 93.75 180 VAL A C 1
ATOM 1414 O O . VAL A 1 180 ? -10.849 -5.740 28.802 1.00 93.75 180 VAL A O 1
ATOM 1417 N N . ILE A 1 181 ? -10.613 -6.932 26.926 1.00 94.69 181 ILE A N 1
ATOM 1418 C CA . ILE A 1 181 ? -11.322 -5.992 26.068 1.00 94.69 181 ILE A CA 1
ATOM 1419 C C . ILE A 1 181 ? -12.737 -6.517 25.865 1.00 94.69 181 ILE A C 1
ATOM 1421 O O . ILE A 1 181 ? -12.952 -7.669 25.487 1.00 94.69 181 ILE A O 1
ATOM 1425 N N . VAL A 1 182 ? -13.699 -5.637 26.098 1.00 95.19 182 VAL A N 1
ATOM 1426 C CA . VAL A 1 182 ? -15.121 -5.895 25.925 1.00 95.19 182 VAL A CA 1
ATOM 1427 C C . VAL A 1 182 ? -15.659 -4.942 24.875 1.00 95.19 182 VAL A C 1
ATOM 1429 O O . VAL A 1 182 ? -15.501 -3.725 24.994 1.00 95.19 182 VAL A O 1
ATOM 1432 N N . ARG A 1 183 ? -16.317 -5.482 23.855 1.00 95.44 183 ARG A N 1
ATOM 1433 C CA . ARG A 1 183 ? -16.963 -4.683 22.815 1.00 95.44 183 ARG A CA 1
ATOM 1434 C C . ARG A 1 183 ? -18.413 -4.421 23.177 1.00 95.44 183 ARG A C 1
ATOM 1436 O O . ARG A 1 183 ? -19.212 -5.350 23.286 1.00 95.44 183 ARG A O 1
ATOM 1443 N N . CYS A 1 184 ? -18.750 -3.150 23.350 1.00 94.81 184 CYS A N 1
ATOM 1444 C CA . CYS A 1 184 ? -20.127 -2.723 23.551 1.00 94.81 184 CYS A CA 1
ATOM 1445 C C . CYS A 1 184 ? -20.870 -2.715 22.215 1.00 94.81 184 CYS A C 1
ATOM 1447 O O . CYS A 1 184 ? -20.317 -2.309 21.199 1.00 94.81 184 CYS A O 1
ATOM 1449 N N . HIS A 1 185 ? -22.146 -3.090 22.237 1.00 94.88 185 HIS A N 1
ATOM 1450 C CA . HIS A 1 185 ? -23.019 -2.998 21.066 1.00 94.88 185 HIS A CA 1
ATOM 1451 C C . HIS A 1 185 ? -23.249 -1.545 20.611 1.00 94.88 185 HIS A C 1
ATOM 1453 O O . HIS A 1 185 ? -23.453 -1.271 19.435 1.00 94.88 185 HIS A O 1
ATOM 1459 N N . SER A 1 186 ? -23.210 -0.589 21.547 1.00 93.94 186 SER A N 1
ATOM 1460 C CA . SER A 1 186 ? -23.475 0.828 21.280 1.00 93.94 186 SER A CA 1
ATOM 1461 C C . SER A 1 186 ? -22.471 1.738 21.989 1.00 93.94 186 SER A C 1
ATOM 1463 O O . SER A 1 186 ? -22.149 1.537 23.165 1.00 93.94 186 SER A O 1
ATOM 1465 N N . THR A 1 187 ? -22.035 2.790 21.288 1.00 91.88 187 THR A N 1
ATOM 1466 C CA . THR A 1 187 ? -21.217 3.886 21.834 1.00 91.88 187 THR A CA 1
ATOM 1467 C C . THR A 1 187 ? -21.923 4.600 22.985 1.00 91.88 187 THR A C 1
ATOM 1469 O O . THR A 1 187 ? -21.293 4.909 23.994 1.00 91.88 187 THR A O 1
ATOM 1472 N N . THR A 1 188 ? -23.240 4.800 22.886 1.00 93.88 188 THR A N 1
ATOM 1473 C CA . THR A 1 188 ? -24.059 5.408 23.942 1.00 93.88 188 THR A CA 1
ATOM 1474 C C . THR A 1 188 ? -24.058 4.551 25.205 1.00 93.88 188 THR A C 1
ATOM 1476 O O . THR A 1 188 ? -23.874 5.076 26.301 1.00 93.88 188 THR A O 1
ATOM 1479 N N . GLY A 1 189 ? -24.196 3.228 25.060 1.00 92.00 189 GLY A N 1
ATOM 1480 C CA . GLY A 1 189 ? -24.128 2.291 26.186 1.00 92.00 189 GLY A CA 1
ATOM 1481 C C . GLY A 1 189 ? -22.761 2.318 26.874 1.00 92.00 189 GLY A C 1
ATOM 1482 O O . GLY A 1 189 ? -22.687 2.447 28.097 1.00 92.00 189 GLY A O 1
ATOM 1483 N N . LYS A 1 190 ? -21.675 2.303 26.086 1.00 92.88 190 LYS A N 1
ATOM 1484 C CA . LYS A 1 190 ? -20.310 2.492 26.602 1.00 92.88 190 LYS A CA 1
ATOM 1485 C C . LYS A 1 190 ? -20.177 3.809 27.368 1.00 92.88 190 LYS A C 1
ATOM 1487 O O . LYS A 1 190 ? -19.658 3.807 28.480 1.00 92.88 190 LYS A O 1
ATOM 1492 N N . ALA A 1 191 ? -20.631 4.924 26.796 1.00 91.81 191 ALA A N 1
ATOM 1493 C CA . ALA A 1 191 ? -20.520 6.240 27.422 1.00 91.81 191 ALA A CA 1
ATOM 1494 C C . ALA A 1 191 ? -21.274 6.307 28.760 1.00 91.81 191 ALA A C 1
ATOM 1496 O O . ALA A 1 191 ? -20.735 6.823 29.737 1.00 91.81 191 ALA A O 1
ATOM 1497 N N . GLN A 1 192 ? -22.476 5.727 28.834 1.00 93.00 192 GLN A N 1
ATOM 1498 C CA . GLN A 1 192 ? -23.257 5.642 30.073 1.00 93.00 192 GLN A CA 1
ATOM 1499 C C . GLN A 1 192 ? -22.556 4.796 31.142 1.00 93.00 192 GLN A C 1
ATOM 1501 O O . GLN A 1 192 ? -22.457 5.225 32.295 1.00 93.00 192 GLN A O 1
ATOM 1506 N N . LEU A 1 193 ? -22.025 3.626 30.768 1.00 90.56 193 LEU A N 1
ATOM 1507 C CA . LEU A 1 193 ? -21.253 2.785 31.684 1.00 90.56 193 LEU A CA 1
ATOM 1508 C C . LEU A 1 193 ? -20.022 3.542 32.204 1.00 90.56 193 LEU A C 1
ATOM 1510 O O . LEU A 1 193 ? -19.793 3.594 33.410 1.00 90.56 193 LEU A O 1
ATOM 1514 N N . MET A 1 194 ? -19.273 4.188 31.309 1.00 90.19 194 MET A N 1
ATOM 1515 C CA . MET A 1 194 ? -18.081 4.963 31.654 1.00 90.19 194 MET A CA 1
ATOM 1516 C C . MET A 1 194 ? -18.394 6.150 32.571 1.00 90.19 194 MET A C 1
ATOM 1518 O O . MET A 1 194 ? -17.663 6.381 33.532 1.00 90.19 194 MET A O 1
ATOM 1522 N N . ALA A 1 195 ? -19.480 6.882 32.316 1.00 89.88 195 ALA A N 1
ATOM 1523 C CA . ALA A 1 195 ? -19.938 7.963 33.187 1.00 89.88 195 ALA A CA 1
ATOM 1524 C C . ALA A 1 195 ? -20.297 7.442 34.587 1.00 89.88 195 ALA A C 1
ATOM 1526 O O . ALA A 1 195 ? -19.876 8.018 35.588 1.00 89.88 195 ALA A O 1
ATOM 1527 N N . THR A 1 196 ? -21.000 6.308 34.658 1.00 89.88 196 THR A N 1
ATOM 1528 C CA . THR A 1 196 ? -21.376 5.682 35.934 1.00 89.88 196 THR A CA 1
ATOM 1529 C C . THR A 1 196 ? -20.151 5.244 36.735 1.00 89.88 196 THR A C 1
ATOM 1531 O O . THR A 1 196 ? -20.063 5.521 37.928 1.00 89.88 196 THR A O 1
ATOM 1534 N N . VAL A 1 197 ? -19.183 4.601 36.075 1.00 87.31 197 VAL A N 1
ATOM 1535 C CA . VAL A 1 197 ? -17.925 4.152 36.690 1.00 87.31 197 VAL A CA 1
ATOM 1536 C C . VAL A 1 197 ? -17.111 5.334 37.216 1.00 87.31 197 VAL A C 1
ATOM 1538 O O . VAL A 1 197 ? -16.619 5.276 38.336 1.00 87.31 197 VAL A O 1
ATOM 1541 N N . ARG A 1 198 ? -17.006 6.431 36.453 1.00 85.81 198 ARG A N 1
ATOM 1542 C CA . ARG A 1 198 ? -16.275 7.640 36.876 1.00 85.81 198 ARG A CA 1
ATOM 1543 C C . ARG A 1 198 ? -16.895 8.319 38.098 1.00 85.81 198 ARG A C 1
ATOM 1545 O O . ARG A 1 198 ? -16.161 8.890 38.893 1.00 85.81 198 ARG A O 1
ATOM 1552 N N . GLY A 1 199 ? -18.219 8.260 38.245 1.00 85.25 199 GLY A N 1
ATOM 1553 C CA . GLY A 1 199 ? -18.922 8.831 39.398 1.00 85.25 199 GLY A CA 1
ATOM 1554 C C . GLY A 1 199 ? -18.864 7.969 40.664 1.00 85.25 199 GLY A C 1
ATOM 1555 O O . GLY A 1 199 ? -19.136 8.470 41.752 1.00 85.25 199 GLY A O 1
ATOM 1556 N N . LYS A 1 200 ? -18.524 6.680 40.546 1.00 79.69 200 LYS A N 1
ATOM 1557 C CA . LYS A 1 200 ? -18.479 5.730 41.662 1.00 79.69 200 LYS A CA 1
ATOM 1558 C C . LYS A 1 200 ? -17.034 5.403 42.003 1.00 79.69 200 LYS A C 1
ATOM 1560 O O . LYS A 1 200 ? -16.444 4.494 41.433 1.00 79.69 200 LYS A O 1
ATOM 1565 N N . THR A 1 201 ? -16.462 6.126 42.954 1.00 71.75 201 THR A N 1
ATOM 1566 C CA . THR A 1 201 ? -15.103 5.858 43.425 1.00 71.75 201 THR A CA 1
ATOM 1567 C C . THR A 1 201 ? -15.033 5.759 44.945 1.00 71.75 201 THR A C 1
ATOM 1569 O O . THR A 1 201 ? -15.558 6.659 45.601 1.00 71.75 201 THR A O 1
ATOM 1572 N N . PRO A 1 202 ? -14.339 4.749 45.515 1.00 67.62 202 PRO A N 1
ATOM 1573 C CA . PRO A 1 202 ? -13.678 3.602 44.867 1.00 67.62 202 PRO A CA 1
ATOM 1574 C C . PRO A 1 202 ? -14.640 2.447 44.523 1.00 67.62 202 PRO A C 1
ATOM 1576 O O . PRO A 1 202 ? -15.549 2.127 45.288 1.00 67.62 202 PRO A O 1
ATOM 1579 N N . LEU A 1 203 ? -14.414 1.785 43.381 1.00 66.00 203 LEU A N 1
ATOM 1580 C CA . LEU A 1 203 ? -15.120 0.552 43.017 1.00 66.00 203 LEU A CA 1
ATOM 1581 C C . LEU A 1 203 ? -14.507 -0.634 43.762 1.00 66.00 203 LEU A C 1
ATOM 1583 O O . LEU A 1 203 ? -13.747 -1.409 43.189 1.00 66.00 203 LEU A O 1
ATOM 1587 N N . ASN A 1 204 ? -14.839 -0.792 45.039 1.00 64.25 204 ASN A N 1
ATOM 1588 C CA . ASN A 1 204 ? -14.507 -2.018 45.755 1.00 64.25 204 ASN A CA 1
ATOM 1589 C C . ASN A 1 204 ? -15.475 -3.115 45.316 1.00 64.25 204 ASN A C 1
ATOM 1591 O O . ASN A 1 204 ? -16.534 -3.309 45.909 1.00 64.25 204 ASN A O 1
ATOM 1595 N N . PHE A 1 205 ? -15.104 -3.842 44.264 1.00 60.06 205 PHE A N 1
ATOM 1596 C CA . PHE A 1 205 ? -15.691 -5.149 44.006 1.00 60.06 205 PHE A CA 1
ATOM 1597 C C . PHE A 1 205 ? -15.024 -6.146 44.960 1.00 60.06 205 PHE A C 1
ATOM 1599 O O . PHE A 1 205 ? -14.216 -6.981 44.559 1.00 60.06 205 PHE A O 1
ATOM 1606 N N . GLU A 1 206 ? -15.307 -6.005 46.260 1.00 51.38 206 GLU A N 1
ATOM 1607 C CA . GLU A 1 206 ? -15.096 -7.122 47.171 1.00 51.38 206 GLU A CA 1
ATOM 1608 C C . GLU A 1 206 ? -15.911 -8.284 46.621 1.00 51.38 206 GLU A C 1
ATOM 1610 O O . GLU A 1 206 ? -17.066 -8.094 46.233 1.00 51.38 206 GLU A O 1
ATOM 1615 N N . ALA A 1 207 ? -15.283 -9.456 46.567 1.00 45.31 207 ALA A N 1
ATOM 1616 C CA . ALA A 1 207 ? -15.823 -10.740 46.144 1.00 45.31 207 ALA A CA 1
ATOM 1617 C C . ALA A 1 207 ? -17.007 -11.187 47.025 1.00 45.31 207 ALA A C 1
ATOM 1619 O O . ALA A 1 207 ? -16.992 -12.236 47.669 1.00 45.31 207 ALA A O 1
ATOM 1620 N N . SER A 1 208 ? -18.050 -10.369 47.071 1.00 37.53 208 SER A N 1
ATOM 1621 C CA . SER A 1 208 ? -19.295 -10.645 47.740 1.00 37.53 208 SER A CA 1
ATOM 1622 C C . SER A 1 208 ? -20.008 -11.703 46.912 1.00 37.53 208 SER A C 1
ATOM 1624 O O . SER A 1 208 ? -20.651 -11.406 45.911 1.00 37.53 208 SER A O 1
ATOM 1626 N N . GLN A 1 209 ? -19.883 -12.938 47.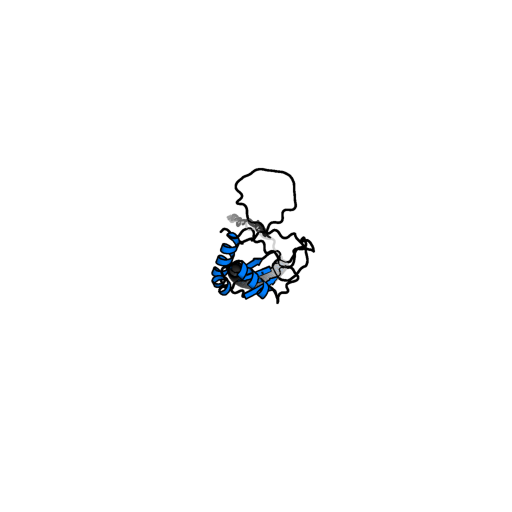404 1.00 35.94 209 GLN A N 1
ATOM 1627 C CA . GLN A 1 209 ? -20.803 -14.065 47.215 1.00 35.94 209 GLN A CA 1
ATOM 1628 C C . GLN A 1 209 ? -20.516 -15.106 46.117 1.00 35.94 209 GLN A C 1
ATOM 1630 O O . GLN A 1 209 ? -21.449 -15.683 45.568 1.00 35.94 209 GLN A O 1
ATOM 1635 N N . LEU A 1 210 ? -19.252 -15.489 45.909 1.00 32.47 210 LEU A N 1
ATOM 1636 C CA . LEU A 1 210 ? -18.924 -16.832 45.385 1.00 32.47 210 LEU A CA 1
ATOM 1637 C C . LEU A 1 210 ? -17.862 -17.557 46.247 1.00 32.47 210 LEU A C 1
ATOM 1639 O O . LEU A 1 210 ? -16.911 -18.098 45.709 1.00 32.47 210 LEU A O 1
ATOM 1643 N N . LEU A 1 211 ? -18.056 -17.587 47.580 1.00 28.62 211 LEU A N 1
ATOM 1644 C CA . LEU A 1 211 ? -17.367 -18.446 48.583 1.00 28.62 211 LEU A CA 1
ATOM 1645 C C . LEU A 1 211 ? -15.803 -18.406 48.621 1.00 28.62 211 LEU A C 1
ATOM 1647 O O . LEU A 1 211 ? -15.143 -17.847 47.753 1.00 28.62 211 LEU A O 1
ATOM 1651 N N . PRO A 1 212 ? -15.162 -18.857 49.721 1.00 31.23 212 PRO A N 1
ATOM 1652 C CA . PRO A 1 212 ? -14.025 -18.152 50.289 1.00 31.23 212 PRO A CA 1
ATOM 1653 C C . PRO A 1 212 ? -12.697 -18.755 49.835 1.00 31.23 212 PRO A C 1
ATOM 1655 O O . PRO A 1 212 ? -12.324 -19.857 50.233 1.00 31.23 212 PRO A O 1
ATOM 1658 N N . ARG A 1 213 ? -11.896 -17.973 49.114 1.00 27.94 213 ARG A N 1
ATOM 1659 C CA . ARG A 1 213 ? -10.446 -18.006 49.316 1.00 27.94 213 ARG A CA 1
ATOM 1660 C C . ARG A 1 213 ? -9.934 -16.591 49.515 1.00 27.94 213 ARG A C 1
ATOM 1662 O O . ARG A 1 213 ? -9.923 -15.759 48.619 1.00 27.94 213 ARG A O 1
ATOM 1669 N N . HIS A 1 214 ? -9.563 -16.367 50.765 1.00 29.31 214 HIS A N 1
ATOM 1670 C CA . HIS A 1 214 ? -8.874 -15.219 51.310 1.00 29.31 214 HIS A CA 1
ATOM 1671 C C . HIS A 1 214 ? -7.670 -14.829 50.439 1.00 29.31 214 HIS A C 1
ATOM 1673 O O . HIS A 1 214 ? -6.702 -15.581 50.350 1.00 29.31 214 HIS A O 1
ATOM 1679 N N . ASN A 1 215 ? -7.731 -13.652 49.815 1.00 31.34 215 ASN A N 1
ATOM 1680 C CA . ASN A 1 215 ? -6.539 -12.876 49.492 1.00 31.34 215 ASN A CA 1
ATOM 1681 C C . ASN A 1 215 ? -6.897 -11.373 49.468 1.00 31.34 215 ASN A C 1
ATOM 1683 O O . ASN A 1 215 ? -7.520 -10.908 48.511 1.00 31.34 215 ASN A O 1
ATOM 1687 N N . PRO A 1 216 ? -6.594 -10.607 50.530 1.00 34.75 216 PRO A N 1
ATOM 1688 C CA . PRO A 1 216 ? -7.052 -9.229 50.671 1.00 34.75 216 PRO A CA 1
ATOM 1689 C C . PRO A 1 216 ? -6.017 -8.240 50.112 1.00 34.75 216 PRO A C 1
ATOM 1691 O O . PRO A 1 216 ? -5.303 -7.632 50.897 1.00 34.75 216 PRO A O 1
ATOM 1694 N N . GLN A 1 217 ? -5.896 -8.066 48.785 1.00 33.12 217 GLN A N 1
ATOM 1695 C CA . GLN A 1 217 ? -5.045 -6.999 48.196 1.00 33.12 217 GLN A CA 1
ATOM 1696 C C . GLN A 1 217 ? -5.541 -6.419 46.850 1.00 33.12 217 GLN A C 1
ATOM 1698 O O . GLN A 1 217 ? -4.740 -6.106 45.969 1.00 33.12 217 GLN A O 1
ATOM 1703 N N . HIS A 1 218 ? -6.847 -6.212 46.663 1.00 39.28 218 HIS A N 1
ATOM 1704 C CA . HIS A 1 218 ? -7.350 -5.504 45.474 1.00 39.28 218 HIS A CA 1
ATOM 1705 C C . HIS A 1 218 ? -8.120 -4.237 45.857 1.00 39.28 218 HIS A C 1
ATOM 1707 O O . HIS A 1 218 ? -9.341 -4.226 45.951 1.00 39.28 218 HIS A O 1
ATOM 1713 N N . THR A 1 219 ? -7.370 -3.154 46.068 1.00 31.98 219 THR A N 1
ATOM 1714 C CA . THR A 1 219 ? -7.902 -1.795 46.220 1.00 31.98 219 THR A CA 1
ATOM 1715 C C . THR A 1 219 ? -7.962 -1.124 44.846 1.00 31.98 219 THR A C 1
ATOM 1717 O O . THR A 1 219 ? -6.933 -0.950 44.194 1.00 31.98 219 THR A O 1
ATOM 1720 N N . ILE A 1 220 ? -9.156 -0.719 44.406 1.00 38.31 220 ILE A N 1
ATOM 1721 C CA . ILE A 1 220 ? -9.384 0.005 43.144 1.00 38.31 220 ILE A CA 1
ATOM 1722 C C . ILE A 1 220 ? -9.677 1.474 43.489 1.00 38.31 220 ILE A C 1
ATOM 1724 O O . ILE A 1 220 ? -10.794 1.816 43.868 1.00 38.31 220 ILE A O 1
ATOM 1728 N N . MET A 1 221 ? -8.674 2.356 43.396 1.00 30.86 221 MET A N 1
ATOM 1729 C CA . MET A 1 221 ? -8.818 3.790 43.715 1.00 30.86 221 MET A CA 1
ATOM 1730 C C . MET A 1 221 ? -9.103 4.683 42.496 1.00 30.86 221 MET A C 1
ATOM 1732 O O . MET A 1 221 ? -8.628 4.440 41.390 1.00 30.86 221 MET A O 1
ATOM 1736 N N . ALA A 1 222 ? -9.853 5.755 42.773 1.00 34.50 222 ALA A N 1
ATOM 1737 C CA . ALA A 1 222 ? -10.208 6.892 41.918 1.00 34.50 222 ALA A CA 1
ATOM 1738 C C . ALA A 1 222 ? -9.011 7.697 41.381 1.00 34.50 222 ALA A C 1
ATOM 1740 O O . ALA A 1 222 ? -7.984 7.762 42.063 1.00 34.50 222 ALA A O 1
ATOM 1741 N N . PRO A 1 223 ? -9.172 8.451 40.275 1.00 34.97 223 PRO A N 1
ATOM 1742 C CA . PRO A 1 223 ? -8.264 9.543 39.950 1.00 34.97 223 PRO A CA 1
ATOM 1743 C C . PRO A 1 223 ? -8.444 10.707 40.941 1.00 34.97 223 PRO A C 1
ATOM 1745 O O . PRO A 1 223 ? -9.542 11.227 41.125 1.00 34.97 223 PRO A O 1
ATOM 1748 N N . ILE A 1 224 ? -7.342 11.129 41.560 1.00 36.22 224 ILE A N 1
ATOM 1749 C CA . ILE A 1 224 ? -7.227 12.437 42.214 1.00 36.22 224 ILE A CA 1
ATOM 1750 C C . ILE A 1 224 ? -6.920 13.436 41.095 1.00 36.22 224 ILE A C 1
ATOM 1752 O O . ILE A 1 224 ? -5.958 13.235 40.354 1.00 36.22 224 ILE A O 1
ATOM 1756 N N . ASN A 1 225 ? -7.737 14.482 40.954 1.00 38.03 225 ASN A N 1
ATOM 1757 C CA . ASN A 1 225 ? -7.442 15.612 40.073 1.00 38.03 225 ASN A CA 1
ATOM 1758 C C . ASN A 1 225 ? -6.073 16.195 40.454 1.00 38.03 225 ASN A C 1
ATOM 1760 O O . ASN A 1 225 ? -5.909 16.752 41.537 1.00 38.03 225 ASN A O 1
ATOM 1764 N N . ALA A 1 226 ? -5.085 16.027 39.576 1.00 37.78 226 ALA A N 1
ATOM 1765 C CA . ALA A 1 226 ? -3.744 16.552 39.765 1.00 37.78 226 ALA A CA 1
ATOM 1766 C C . ALA A 1 226 ? -3.706 18.020 39.328 1.00 37.78 226 ALA A C 1
ATOM 1768 O O . ALA A 1 226 ? -3.560 18.329 38.149 1.00 37.78 226 ALA A O 1
ATOM 1769 N N . ALA A 1 227 ? -3.832 18.914 40.303 1.00 42.31 227 ALA A N 1
ATOM 1770 C CA . ALA A 1 227 ? -3.357 20.285 40.214 1.00 42.31 227 ALA A CA 1
ATOM 1771 C C . ALA A 1 227 ? -2.614 20.610 41.515 1.00 42.31 227 ALA A C 1
ATOM 1773 O O . ALA A 1 227 ? -3.199 21.167 42.435 1.00 42.31 227 ALA A O 1
ATOM 1774 N N . SER A 1 228 ? -1.347 20.196 41.610 1.00 40.28 228 SER A N 1
ATOM 1775 C CA . SER A 1 228 ? -0.316 20.867 42.417 1.00 40.28 228 SER A CA 1
ATOM 1776 C C . SER A 1 228 ? 1.027 20.156 42.239 1.00 40.28 228 SER A C 1
ATOM 1778 O O . SER A 1 228 ? 1.183 19.004 42.652 1.00 40.28 228 SER A O 1
ATOM 1780 N N . ASP A 1 229 ? 1.992 20.857 41.652 1.00 49.69 229 ASP A N 1
ATOM 1781 C CA . ASP A 1 229 ? 3.409 20.505 41.684 1.00 49.69 229 ASP A CA 1
ATOM 1782 C C . ASP A 1 229 ? 3.929 20.577 43.122 1.00 49.69 229 ASP A C 1
ATOM 1784 O O . ASP A 1 229 ? 4.028 21.668 43.680 1.00 49.69 229 ASP A O 1
ATOM 1788 N N . GLN A 1 230 ? 4.308 19.436 43.702 1.00 38.03 230 GLN A N 1
ATOM 1789 C CA . GLN A 1 230 ? 5.405 19.366 44.672 1.00 38.03 230 GLN A CA 1
ATOM 1790 C C . GLN A 1 230 ? 6.153 18.029 44.551 1.00 38.03 230 GLN A C 1
ATOM 1792 O O . GLN A 1 230 ? 5.521 16.981 44.392 1.00 38.03 230 GLN A O 1
ATOM 1797 N N . PRO A 1 231 ? 7.496 18.032 44.649 1.00 49.19 231 PRO A N 1
ATOM 1798 C CA . PRO A 1 231 ? 8.289 16.817 44.637 1.00 49.19 231 PRO A CA 1
ATOM 1799 C C . PRO A 1 231 ? 8.374 16.256 46.059 1.00 49.19 231 PRO A C 1
ATOM 1801 O O . PRO A 1 231 ? 8.895 16.904 46.965 1.00 49.19 231 PRO A O 1
ATOM 1804 N N . THR A 1 232 ? 7.895 15.032 46.277 1.00 42.97 232 THR A N 1
ATOM 1805 C CA . THR A 1 232 ? 8.233 14.297 47.501 1.00 42.97 232 THR A CA 1
ATOM 1806 C C . THR A 1 232 ? 8.577 12.843 47.222 1.00 42.97 232 THR A C 1
ATOM 1808 O O . THR A 1 232 ? 7.919 12.117 46.480 1.00 42.97 232 THR A O 1
ATOM 1811 N N . THR A 1 233 ? 9.695 12.488 47.834 1.00 46.47 233 THR A N 1
ATOM 1812 C CA . THR A 1 233 ? 10.457 11.251 47.854 1.00 46.47 233 THR A CA 1
ATOM 1813 C C . THR A 1 233 ? 9.672 10.059 48.425 1.00 46.47 233 THR A C 1
ATOM 1815 O O . THR A 1 233 ? 8.765 10.224 49.230 1.00 46.47 233 THR A O 1
ATOM 1818 N N . GLN A 1 234 ? 10.159 8.861 48.083 1.00 37.62 234 GLN A N 1
ATOM 1819 C CA . GLN A 1 234 ? 9.850 7.516 48.602 1.00 37.62 234 GLN A CA 1
ATOM 1820 C C . GLN A 1 234 ? 8.780 6.700 47.855 1.00 37.62 234 GLN A C 1
ATOM 1822 O O . GLN A 1 234 ? 7.587 6.978 47.813 1.00 37.62 234 GLN A O 1
ATOM 1827 N N . ARG A 1 235 ? 9.297 5.634 47.237 1.00 39.53 235 ARG A N 1
ATOM 1828 C CA . ARG A 1 235 ? 8.692 4.797 46.204 1.00 39.53 235 ARG A CA 1
ATOM 1829 C C . ARG A 1 235 ? 8.067 3.559 46.854 1.00 39.53 235 ARG A C 1
ATOM 1831 O O . ARG A 1 235 ? 8.683 2.502 46.898 1.00 39.53 235 ARG A O 1
ATOM 1838 N N . GLY A 1 236 ? 6.849 3.704 47.371 1.00 31.92 236 GLY A N 1
ATOM 1839 C CA . GLY A 1 236 ? 5.952 2.573 47.619 1.00 31.92 236 GLY A CA 1
ATOM 1840 C C . GLY A 1 236 ? 5.307 2.122 46.304 1.00 31.92 236 GLY A C 1
ATOM 1841 O O . GLY A 1 236 ? 4.956 2.960 45.471 1.00 31.92 236 GLY A O 1
ATOM 1842 N N . HIS A 1 237 ? 5.171 0.812 46.083 1.00 32.19 237 HIS A N 1
ATOM 1843 C CA . HIS A 1 237 ? 4.497 0.266 44.902 1.00 32.19 237 HIS A CA 1
ATOM 1844 C C . HIS A 1 237 ? 3.009 0.649 44.906 1.00 32.19 237 HIS A C 1
ATOM 1846 O O . HIS A 1 237 ? 2.176 -0.002 45.529 1.00 32.19 237 HIS A O 1
ATOM 1852 N N . ARG A 1 238 ? 2.688 1.735 44.199 1.00 31.36 238 ARG A N 1
ATOM 1853 C CA . ARG A 1 238 ? 1.334 2.224 43.936 1.00 31.36 238 ARG A CA 1
ATOM 1854 C C . ARG A 1 238 ? 0.881 1.669 42.585 1.00 31.36 238 ARG A C 1
ATOM 1856 O O . ARG A 1 238 ? 1.492 1.977 41.564 1.00 31.36 238 ARG A O 1
ATOM 1863 N N . VAL A 1 239 ? -0.154 0.831 42.580 1.00 32.59 239 VAL A N 1
ATOM 1864 C CA . VAL A 1 239 ? -0.760 0.294 41.351 1.00 32.59 239 VAL A CA 1
ATOM 1865 C C . VAL A 1 239 ? -1.952 1.166 40.968 1.00 32.59 239 VAL A C 1
ATOM 1867 O O . VAL A 1 239 ? -2.861 1.386 41.765 1.00 32.59 239 VAL A O 1
ATOM 1870 N N . THR A 1 240 ? -1.915 1.681 39.742 1.00 31.47 240 THR A N 1
ATOM 1871 C CA . THR A 1 240 ? -2.885 2.627 39.182 1.00 31.47 240 THR A CA 1
ATOM 1872 C C . THR A 1 240 ? -3.812 1.894 38.218 1.00 31.47 240 THR A C 1
ATOM 1874 O O . THR A 1 240 ? -3.343 1.243 37.286 1.00 31.47 240 THR A O 1
ATOM 1877 N N . VAL A 1 241 ? -5.127 2.038 38.386 1.00 35.22 241 VAL A N 1
ATOM 1878 C CA . VAL A 1 241 ? -6.101 1.639 37.362 1.00 35.22 241 VAL A CA 1
ATOM 1879 C C . VAL A 1 241 ? -6.237 2.801 36.383 1.00 35.22 241 VAL A C 1
ATOM 1881 O O . VAL A 1 241 ? -7.007 3.734 36.593 1.00 35.22 241 VAL A O 1
ATOM 1884 N N . GLY A 1 242 ? -5.432 2.770 35.324 1.00 29.91 242 GLY A N 1
ATOM 1885 C CA . GLY A 1 242 ? -5.583 3.675 34.191 1.00 29.91 242 GLY A CA 1
ATOM 1886 C C . GLY A 1 242 ? -6.607 3.107 33.217 1.00 29.91 242 GLY A C 1
ATOM 1887 O O . GLY A 1 242 ? -6.310 2.145 32.512 1.00 29.91 242 GLY A O 1
ATOM 1888 N N . ILE A 1 243 ? -7.800 3.698 33.143 1.00 40.75 243 ILE A N 1
ATOM 1889 C CA . ILE A 1 243 ? -8.655 3.499 31.969 1.00 40.75 243 ILE A CA 1
ATOM 1890 C C . ILE A 1 243 ? -8.157 4.478 30.910 1.00 40.75 243 ILE A C 1
ATOM 1892 O O . ILE A 1 243 ? -8.534 5.649 30.909 1.00 40.75 243 ILE A O 1
ATOM 1896 N N . THR A 1 244 ? -7.271 4.012 30.033 1.00 37.53 244 THR A N 1
ATOM 1897 C CA . THR A 1 244 ? -6.841 4.788 28.873 1.00 37.53 244 THR A CA 1
ATOM 1898 C C . THR A 1 244 ? -7.976 4.826 27.858 1.00 37.53 244 THR A C 1
ATOM 1900 O O . THR A 1 244 ? -8.237 3.872 27.127 1.00 37.53 244 THR A O 1
ATOM 1903 N N . THR A 1 245 ? -8.688 5.947 27.815 1.00 41.03 245 THR A N 1
ATOM 1904 C CA . THR A 1 245 ? -9.376 6.349 26.592 1.00 41.03 245 THR A CA 1
ATOM 1905 C C . THR A 1 245 ? -8.302 6.864 25.645 1.00 41.03 245 THR A C 1
ATOM 1907 O O . THR A 1 245 ? -7.630 7.834 25.984 1.00 41.03 245 THR A O 1
ATOM 1910 N N . HIS A 1 246 ? -8.112 6.220 24.491 1.00 34.50 246 HIS A N 1
ATOM 1911 C CA . HIS A 1 246 ? -7.433 6.875 23.374 1.00 34.50 246 HIS A CA 1
ATOM 1912 C C . HIS A 1 246 ? -8.317 8.052 22.953 1.00 34.50 246 HIS A C 1
ATOM 1914 O O . HIS A 1 246 ? -9.307 7.884 22.250 1.00 34.50 246 HIS A O 1
ATOM 1920 N N . THR A 1 247 ? -8.041 9.221 23.518 1.00 37.75 247 THR A N 1
ATOM 1921 C CA . THR A 1 247 ? -8.453 10.505 22.967 1.00 37.75 247 THR A CA 1
ATOM 1922 C C . THR A 1 247 ? -7.261 10.986 22.163 1.00 37.75 247 THR A C 1
ATOM 1924 O O . THR A 1 247 ? -6.339 11.560 22.739 1.00 37.75 247 THR A O 1
ATOM 1927 N N . ASP A 1 248 ? -7.241 10.678 20.869 1.00 33.81 248 ASP A N 1
ATOM 1928 C CA . ASP A 1 248 ? -6.290 11.314 19.966 1.00 33.81 248 ASP A CA 1
ATOM 1929 C C . ASP A 1 248 ? -6.809 12.730 19.705 1.00 33.81 248 ASP A C 1
ATOM 1931 O O . ASP A 1 248 ? -7.862 12.939 19.101 1.00 33.81 248 ASP A O 1
ATOM 1935 N N . SER A 1 249 ? -6.106 13.703 20.280 1.00 33.81 249 SER A N 1
ATOM 1936 C CA . SER A 1 249 ? -6.264 15.117 19.970 1.00 33.81 249 SER A CA 1
ATOM 1937 C C . SER A 1 249 ? -5.839 15.324 18.515 1.00 33.81 249 SER A C 1
ATOM 1939 O O . SER A 1 249 ? -4.690 15.037 18.175 1.00 33.81 249 SER A O 1
ATOM 1941 N N . HIS A 1 250 ? -6.769 15.778 17.676 1.00 35.88 250 HIS A N 1
ATOM 1942 C CA . HIS A 1 250 ? -6.466 16.314 16.349 1.00 35.88 250 HIS A CA 1
ATOM 1943 C C . HIS A 1 250 ? -5.791 17.682 16.447 1.00 35.88 250 HIS A C 1
ATOM 1945 O O . HIS A 1 250 ? -6.168 18.454 17.360 1.00 35.88 250 HIS A O 1
#

InterPro domains:
  IPR004244 Transposase, L1 [PTHR11505] (47-206)

Radius of gyration: 47.46 Å; chains: 1; bounding box: 93×54×126 Å

Secondary structure (DSSP, 8-state):
-----------------------------------------HHHHHHHHHHHHHHHHHHHHHHHHHHHHHHHHHHHHHHHHHHHHHHHHHHHHHHHHHHHHHHHHHHHHHHHHHHHHHHHTTEEEE----TTS-TTTHHHHHHHHHHHHS-HHHHTT--EEEEEEPPPPTTS-TTSPPPEEEEES-HHHHHHHHHHHHHS-S-----TTS----------PPPP--------------------------

Sequence (250 aa):
MATKPEQDEGSGGHEGPTERPTESSHIRPHQADPVQGPNLTPATKQDISDLLHKMRQLHAADLDLLKTEIMAVTARTQASEEDILDLRQEVQGLKETLHQLQNSQATLTTRVAQAEDRHRHINIKILGIPDSFGITELPHYLRQLTTSLMLHAQAKKLNFEGFYRIPKPRQASPQASQDVIVRCHSTTGKAQLMATVRGKTPLNFEASQLLPRHNPQHTIMAPINAASDQPTTQRGHRVTVGITTHTDSH

pLDDT: mean 76.09, std 24.07, range [27.94, 98.62]